Protein AF-A0A523ES62-F1 (afdb_monomer_lite)

pLDDT: mean 73.5, std 23.59, range [31.25, 97.69]

Secondary structure (DSSP, 8-state):
-----------------------PPPPPPPPP-------------PPPPP-----PPPPPPP----PPP--------------------SS-S---------PPPHHHHHHHHHHHHHHHHHHHHHHHHHHHHHHHHHHHHHHHHHHHHHHHHHHHHSSPPBSSS-GGGBPPTTT-TTTTTTTS---HHHHHTTBGGGS-SEEE----SSS---EEEEEEETTEEEEEEEEEEEEE-SS-EEEEEEEEEEE-SS-EEE-----

Foldseek 3Di:
DDDDDDDYDDDDDDDDDDDDDDDDDDDDDDDDDDDDDDDDDDDDDDDDDDPPDDDDDDDDDDDDPDDDDDDDDDDDDDDDDDDDDDPPPPPPPPPCPPPPPDDDDPVNVVVVVVVVVVVCVVVVVVVVVVVVVVLLVVLQVLQQLLLQLQVVCCVVPVAGQACDDDPQSHQDFQQRPPSCVVVSRVCRQVNQVQFVVSGFPDKHQDCDPNGSNWIKTKTHGPVDGQFIKMATQDQDDPQHHDDGDHGMWTQHPVGTGDDPPPD

Structure (mmCIF, N/CA/C/O backbone):
data_AF-A0A523ES62-F1
#
_entry.id   AF-A0A523ES62-F1
#
loop_
_atom_site.group_PDB
_atom_site.id
_atom_site.type_symbol
_atom_site.label_atom_id
_atom_site.label_alt_id
_atom_site.label_comp_id
_atom_site.label_asym_id
_atom_site.label_entity_id
_atom_site.label_seq_id
_atom_site.pdbx_PDB_ins_code
_atom_site.Cartn_x
_atom_site.Cartn_y
_atom_site.Cartn_z
_atom_site.occupancy
_atom_site.B_iso_or_equiv
_atom_site.auth_seq_id
_atom_site.auth_comp_id
_atom_site.auth_asym_id
_atom_site.auth_atom_id
_atom_site.pdbx_PDB_model_num
ATOM 1 N N . GLN A 1 1 ? 45.875 -46.091 -17.162 1.00 43.81 1 GLN A N 1
ATOM 2 C CA . GLN A 1 1 ? 46.588 -47.385 -17.191 1.00 43.81 1 GLN A CA 1
ATOM 3 C C . GLN A 1 1 ? 46.816 -47.809 -15.747 1.00 43.81 1 GLN A C 1
ATOM 5 O O . GLN A 1 1 ? 47.280 -46.952 -15.000 1.00 43.81 1 GLN A O 1
ATOM 10 N N . PRO A 1 2 ? 46.529 -49.063 -15.343 1.00 59.00 2 PRO A N 1
ATOM 11 C CA . PRO A 1 2 ? 45.696 -50.074 -16.025 1.00 59.00 2 PRO A CA 1
ATOM 12 C C . PRO A 1 2 ? 44.199 -49.626 -15.959 1.00 59.00 2 PRO A C 1
ATOM 14 O O . PRO A 1 2 ? 43.999 -48.425 -16.160 1.00 59.00 2 PRO A O 1
ATOM 17 N N . ASP A 1 3 ? 43.116 -50.405 -15.800 1.00 38.22 3 ASP A N 1
ATOM 18 C CA . ASP A 1 3 ? 42.885 -51.866 -15.754 1.00 38.22 3 ASP A CA 1
ATOM 19 C C . ASP A 1 3 ? 41.461 -52.227 -16.261 1.00 38.22 3 ASP A C 1
ATOM 21 O O . ASP A 1 3 ? 40.641 -51.345 -16.492 1.00 38.22 3 ASP A O 1
ATOM 25 N N . ARG A 1 4 ? 41.198 -53.536 -16.361 1.00 43.94 4 ARG A N 1
ATOM 26 C CA . ARG A 1 4 ? 39.918 -54.275 -16.281 1.00 43.94 4 ARG A CA 1
ATOM 27 C C . ARG A 1 4 ? 38.748 -53.977 -17.230 1.00 43.94 4 ARG A C 1
ATOM 29 O O . ARG A 1 4 ? 38.025 -52.993 -17.154 1.00 43.94 4 ARG A O 1
ATOM 36 N N . ARG A 1 5 ? 38.498 -55.021 -18.027 1.00 43.09 5 ARG A N 1
ATOM 37 C CA . ARG A 1 5 ? 37.221 -55.432 -18.627 1.00 43.09 5 ARG A CA 1
ATOM 38 C C . ARG A 1 5 ? 36.248 -55.941 -17.547 1.00 43.09 5 ARG A C 1
ATOM 40 O O . ARG A 1 5 ? 36.708 -56.297 -16.467 1.00 43.09 5 ARG A O 1
ATOM 47 N N . GLU A 1 6 ? 34.982 -56.112 -17.943 1.00 45.59 6 GLU A N 1
ATOM 48 C CA . GLU A 1 6 ? 34.068 -57.277 -17.760 1.00 45.59 6 GLU A CA 1
ATOM 49 C C . GLU A 1 6 ? 32.614 -56.790 -17.538 1.00 45.59 6 GLU A C 1
ATOM 51 O O . GLU A 1 6 ? 32.430 -55.679 -17.057 1.00 45.59 6 GLU A O 1
ATOM 56 N N . ARG A 1 7 ? 31.532 -57.548 -17.782 1.00 37.53 7 ARG A N 1
ATOM 57 C CA . ARG A 1 7 ? 31.172 -58.551 -18.817 1.00 37.53 7 ARG A CA 1
ATOM 58 C C . ARG A 1 7 ? 29.723 -58.993 -18.508 1.00 37.53 7 ARG A C 1
ATOM 60 O O . ARG A 1 7 ? 29.519 -59.562 -17.443 1.00 37.53 7 ARG A O 1
ATOM 67 N N . GLY A 1 8 ? 28.786 -58.840 -19.448 1.00 31.25 8 GLY A N 1
ATOM 68 C CA . GLY A 1 8 ? 27.444 -59.448 -19.359 1.00 31.25 8 GLY A CA 1
ATOM 69 C C . GLY A 1 8 ? 26.510 -58.855 -18.286 1.00 31.25 8 GLY A C 1
ATOM 70 O O . GLY A 1 8 ? 26.932 -58.025 -17.486 1.00 31.25 8 GLY A O 1
ATOM 71 N N . ASP A 1 9 ? 25.226 -59.213 -18.234 1.00 33.97 9 ASP A N 1
ATOM 72 C CA . ASP A 1 9 ? 24.407 -59.932 -19.228 1.00 33.97 9 ASP A CA 1
ATOM 73 C C . ASP A 1 9 ? 22.921 -59.512 -19.090 1.00 33.97 9 ASP A C 1
ATOM 75 O O . ASP A 1 9 ? 22.597 -58.594 -18.337 1.00 33.97 9 ASP A O 1
ATOM 79 N N . ALA A 1 10 ? 22.041 -60.120 -19.890 1.00 35.09 10 ALA A N 1
ATOM 80 C CA . ALA A 1 10 ? 20.646 -59.734 -20.112 1.00 35.09 10 ALA A CA 1
ATOM 81 C C . ALA A 1 10 ? 19.718 -59.686 -18.876 1.00 35.09 10 ALA A C 1
ATOM 83 O O . ALA A 1 10 ? 19.864 -60.461 -17.938 1.00 35.09 10 ALA A O 1
ATOM 84 N N . GLU A 1 11 ? 18.658 -58.879 -19.003 1.00 39.50 11 GLU A N 1
ATOM 85 C CA . GLU A 1 11 ? 17.294 -59.227 -18.572 1.00 39.50 11 GLU A CA 1
ATOM 86 C C . GLU A 1 11 ? 16.321 -58.729 -19.669 1.00 39.50 11 GLU A C 1
ATOM 88 O O . GLU A 1 11 ? 16.626 -57.767 -20.382 1.00 39.50 11 GLU A O 1
ATOM 93 N N . GLN A 1 12 ? 15.187 -59.407 -19.870 1.00 41.53 12 GLN A N 1
ATOM 94 C CA . GLN A 1 12 ? 14.261 -59.209 -21.000 1.00 41.53 12 GLN A CA 1
ATOM 95 C C . GLN A 1 12 ? 12.799 -59.112 -20.514 1.00 41.53 12 GLN A C 1
ATOM 97 O O . GLN A 1 12 ? 12.491 -59.627 -19.445 1.00 41.53 12 GLN A O 1
ATOM 102 N N . ASP A 1 13 ? 11.900 -58.551 -21.349 1.00 34.56 13 ASP A N 1
ATOM 103 C CA . ASP A 1 13 ? 10.428 -58.485 -21.153 1.00 34.56 13 ASP A CA 1
ATOM 104 C C . ASP A 1 13 ? 10.019 -57.383 -20.125 1.00 34.56 13 ASP A C 1
ATOM 106 O O . ASP A 1 13 ? 10.572 -57.303 -19.037 1.00 34.56 13 ASP A O 1
ATOM 110 N N . ARG A 1 14 ? 9.098 -56.433 -20.382 1.00 41.47 14 ARG A N 1
ATOM 111 C CA . ARG A 1 14 ? 7.722 -56.579 -20.908 1.00 41.47 14 ARG A CA 1
ATOM 112 C C . ARG A 1 14 ? 7.126 -55.315 -21.548 1.00 41.47 14 ARG A C 1
ATOM 114 O O . ARG A 1 14 ? 7.527 -54.205 -21.224 1.00 41.47 14 ARG A O 1
ATOM 121 N N . SER A 1 15 ? 6.096 -55.543 -22.376 1.00 36.72 15 SER A N 1
ATOM 122 C CA . SER A 1 15 ? 4.944 -54.671 -22.726 1.00 36.72 15 SER A CA 1
ATOM 123 C C . SER A 1 15 ? 5.136 -53.140 -22.643 1.00 36.72 15 SER A C 1
ATOM 125 O O . SER A 1 15 ? 5.169 -52.576 -21.553 1.00 36.72 15 SER A O 1
ATOM 127 N N . ALA A 1 16 ? 5.259 -52.405 -23.750 1.00 35.78 16 ALA A N 1
ATOM 128 C CA . ALA A 1 16 ? 4.217 -52.134 -24.759 1.00 35.78 16 ALA A CA 1
ATOM 129 C C . ALA A 1 16 ? 3.020 -51.300 -24.253 1.00 35.78 16 ALA A C 1
ATOM 131 O O . ALA A 1 16 ? 2.169 -51.804 -23.521 1.00 35.78 16 ALA A O 1
ATOM 132 N N . PHE A 1 17 ? 2.919 -50.064 -24.753 1.00 36.84 17 PHE A N 1
ATOM 133 C CA . PHE A 1 17 ? 1.649 -49.410 -25.084 1.00 36.84 17 PHE A CA 1
ATOM 134 C C . PHE A 1 17 ? 1.879 -48.363 -26.188 1.00 36.84 17 PHE A C 1
ATOM 136 O O . PHE A 1 17 ? 2.876 -47.642 -26.156 1.00 36.84 17 PHE A O 1
ATOM 143 N N . ASP A 1 18 ? 0.984 -48.300 -27.171 1.00 35.62 18 ASP A N 1
ATOM 144 C CA . ASP A 1 18 ? 1.067 -47.376 -28.307 1.00 35.62 18 ASP A CA 1
ATOM 145 C C . ASP A 1 18 ? 0.596 -45.954 -27.953 1.00 35.62 18 ASP A C 1
ATOM 147 O O . ASP A 1 18 ? -0.303 -45.793 -27.127 1.00 35.62 18 ASP A O 1
ATOM 151 N N . ALA A 1 19 ? 1.111 -44.930 -28.655 1.00 38.44 19 ALA A N 1
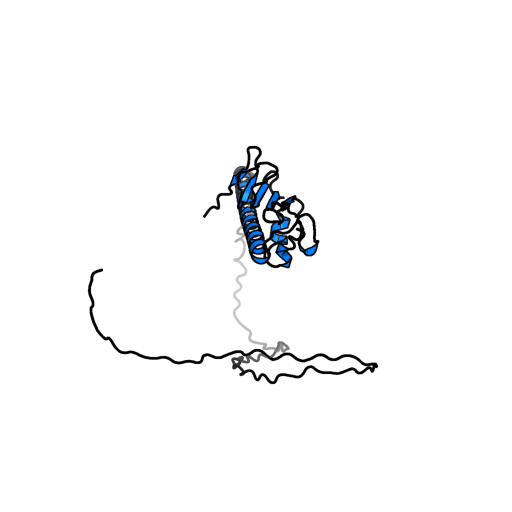ATOM 152 C CA . ALA A 1 19 ? 0.300 -44.142 -29.605 1.00 38.44 19 ALA A CA 1
ATOM 153 C C . ALA A 1 19 ? 1.010 -42.889 -30.176 1.00 38.44 19 ALA A C 1
ATOM 155 O O . ALA A 1 19 ? 1.573 -42.078 -29.450 1.00 38.44 19 ALA A O 1
ATOM 156 N N . ALA A 1 20 ? 0.866 -42.717 -31.495 1.00 40.97 20 ALA A N 1
ATOM 157 C CA . ALA A 1 20 ? 0.739 -41.456 -32.244 1.00 40.97 20 ALA A CA 1
ATOM 158 C C . ALA A 1 20 ? 1.546 -40.207 -31.807 1.00 40.97 20 ALA A C 1
ATOM 160 O O . ALA A 1 20 ? 1.083 -39.383 -31.019 1.00 40.97 20 ALA A O 1
ATOM 161 N N . GLY A 1 21 ? 2.665 -39.959 -32.498 1.00 35.94 21 GLY A N 1
ATOM 162 C CA . GLY A 1 21 ? 3.242 -38.619 -32.632 1.00 35.94 21 GLY A CA 1
ATOM 163 C C . GLY A 1 21 ? 2.821 -37.946 -33.945 1.00 35.94 21 GLY A C 1
ATOM 164 O O . GLY A 1 21 ? 3.261 -38.363 -35.014 1.00 35.94 21 GLY A O 1
ATOM 165 N N . HIS A 1 22 ? 2.030 -36.874 -33.862 1.00 43.66 22 HIS A N 1
ATOM 166 C CA . HIS A 1 22 ? 1.800 -35.900 -34.938 1.00 43.66 22 HIS A CA 1
ATOM 167 C C . HIS A 1 22 ? 1.742 -34.490 -34.311 1.00 43.66 22 HIS A C 1
ATOM 169 O O . HIS A 1 22 ? 1.214 -34.336 -33.216 1.00 43.66 22 HIS A O 1
ATOM 175 N N . GLY A 1 23 ? 2.241 -33.416 -34.924 1.00 34.66 23 GLY A N 1
ATOM 176 C CA . GLY A 1 23 ? 2.835 -33.317 -36.264 1.00 34.66 23 GLY A CA 1
ATOM 177 C C . GLY A 1 23 ? 2.377 -32.065 -37.018 1.00 34.66 23 GLY A C 1
ATOM 178 O O . GLY A 1 23 ? 2.035 -32.163 -38.192 1.00 34.66 23 GLY A O 1
ATOM 179 N N . CYS A 1 24 ? 2.284 -30.916 -36.342 1.00 32.69 24 CYS A N 1
ATOM 180 C CA . CYS A 1 24 ? 1.786 -29.675 -36.939 1.00 32.69 24 CYS A CA 1
ATOM 181 C C . CYS A 1 24 ? 2.847 -29.051 -37.856 1.00 32.69 24 CYS A C 1
ATOM 183 O O . CYS A 1 24 ? 3.930 -28.707 -37.390 1.00 32.69 24 CYS A O 1
ATOM 185 N N . ALA A 1 25 ? 2.525 -28.896 -39.142 1.00 38.41 25 ALA A N 1
ATOM 186 C CA . ALA A 1 25 ? 3.387 -28.264 -40.139 1.00 38.41 25 ALA A CA 1
ATOM 187 C C . ALA A 1 25 ? 2.976 -26.805 -40.407 1.00 38.41 25 ALA A C 1
ATOM 189 O O . ALA A 1 25 ? 1.801 -26.450 -40.307 1.00 38.41 25 ALA A O 1
ATOM 190 N N . GLU A 1 26 ? 3.950 -25.974 -40.774 1.00 44.78 26 GLU A N 1
ATOM 191 C CA . GLU A 1 26 ? 3.760 -24.559 -41.116 1.00 44.78 26 GLU A CA 1
ATOM 192 C C . GLU A 1 26 ? 3.227 -24.375 -42.556 1.00 44.78 26 GLU A C 1
ATOM 194 O O . GLU A 1 26 ? 3.575 -25.158 -43.446 1.00 44.78 26 GLU A O 1
ATOM 199 N N . PRO A 1 27 ? 2.418 -23.332 -42.832 1.00 57.75 27 PRO A N 1
ATOM 200 C CA . PRO A 1 27 ? 2.034 -22.957 -44.192 1.00 57.75 27 PRO A CA 1
ATOM 201 C C . PRO A 1 27 ? 3.120 -22.103 -44.893 1.00 57.75 27 PRO A C 1
ATOM 203 O O . PRO A 1 27 ? 3.779 -21.291 -44.241 1.00 57.75 27 PRO A O 1
ATOM 206 N N . PRO A 1 28 ? 3.303 -22.231 -46.223 1.00 61.44 28 PRO A N 1
ATOM 207 C CA . PRO A 1 28 ? 4.331 -21.505 -46.977 1.00 61.44 28 PRO A CA 1
ATOM 208 C C . PRO A 1 28 ? 3.958 -20.035 -47.289 1.00 61.44 28 PRO A C 1
ATOM 210 O O . PRO A 1 28 ? 2.779 -19.678 -47.279 1.00 61.44 28 PRO A O 1
ATOM 213 N N . PRO A 1 29 ? 4.943 -19.172 -47.621 1.00 53.19 29 PRO A N 1
ATOM 214 C CA . PRO A 1 29 ? 4.718 -17.750 -47.896 1.00 53.19 29 PRO A CA 1
ATOM 215 C C . PRO A 1 29 ? 4.159 -17.468 -49.303 1.00 53.19 29 PRO A C 1
ATOM 217 O O . PRO A 1 29 ? 4.511 -18.133 -50.279 1.00 53.19 29 PRO A O 1
ATOM 220 N N . HIS A 1 30 ? 3.360 -16.402 -49.426 1.00 53.34 30 HIS A N 1
ATOM 221 C CA . HIS A 1 30 ? 2.893 -15.862 -50.710 1.00 53.34 30 HIS A CA 1
ATOM 222 C C . HIS A 1 30 ? 3.782 -14.701 -51.211 1.00 53.34 30 HIS A C 1
ATOM 224 O O . HIS A 1 30 ? 4.173 -13.851 -50.409 1.00 53.34 30 HIS A O 1
ATOM 230 N N . PRO A 1 31 ? 4.072 -14.608 -52.526 1.00 48.59 31 PRO A N 1
ATOM 231 C CA . PRO A 1 31 ? 4.741 -13.452 -53.126 1.00 48.59 31 PRO A CA 1
ATOM 232 C C . PRO A 1 31 ? 3.773 -12.269 -53.320 1.00 48.59 31 PRO A C 1
ATOM 234 O O . PRO A 1 31 ? 2.571 -12.458 -53.499 1.00 48.59 31 PRO A O 1
ATOM 237 N N . GLY A 1 32 ? 4.300 -11.042 -53.288 1.00 37.12 32 GLY A N 1
ATOM 238 C CA . GLY A 1 32 ? 3.499 -9.811 -53.313 1.00 37.12 32 GLY A CA 1
ATOM 239 C C . GLY A 1 32 ? 3.143 -9.272 -54.706 1.00 37.12 32 GLY A C 1
ATOM 240 O O . GLY A 1 32 ? 3.766 -9.617 -55.709 1.00 37.12 32 GLY A O 1
ATOM 241 N N . GLY A 1 33 ? 2.172 -8.353 -54.739 1.00 32.91 33 GLY A N 1
ATOM 242 C CA . GLY A 1 33 ? 1.789 -7.578 -55.922 1.00 32.91 33 GLY A CA 1
ATOM 243 C C . GLY A 1 33 ? 0.868 -6.399 -55.576 1.00 32.91 33 GLY A C 1
ATOM 244 O O . GLY A 1 33 ? -0.025 -6.524 -54.743 1.00 32.91 33 GLY A O 1
ATOM 245 N N . MET A 1 34 ? 1.100 -5.252 -56.215 1.00 37.41 34 MET A N 1
ATOM 246 C CA . MET A 1 34 ? 0.301 -4.016 -56.169 1.00 37.41 34 MET A CA 1
ATOM 247 C C . MET A 1 34 ? 0.556 -3.220 -57.466 1.00 37.41 34 MET A C 1
ATOM 249 O O . MET A 1 34 ? 1.613 -3.426 -58.068 1.00 37.41 34 MET A O 1
ATOM 253 N N . PRO A 1 35 ? -0.289 -2.238 -57.845 1.00 54.91 35 PRO A N 1
ATOM 254 C CA . PRO A 1 35 ? -1.660 -1.943 -57.400 1.00 54.91 35 PRO A CA 1
ATOM 255 C C . PRO A 1 35 ? -2.663 -2.020 -58.581 1.00 54.91 35 PRO A C 1
ATOM 257 O O . PRO A 1 35 ? -2.273 -2.401 -59.682 1.00 54.91 35 PRO A O 1
ATOM 260 N N . ASN A 1 36 ? -3.933 -1.631 -58.376 1.00 36.81 36 ASN A N 1
ATOM 261 C CA . ASN A 1 36 ? -4.693 -0.748 -59.292 1.00 36.81 36 ASN A CA 1
ATOM 262 C C . ASN A 1 36 ? -6.073 -0.350 -58.709 1.00 36.81 36 ASN A C 1
ATOM 264 O O . ASN A 1 36 ? -6.299 -0.517 -57.512 1.00 36.81 36 ASN A O 1
ATOM 268 N N . SER A 1 37 ? -6.907 0.317 -59.513 1.00 41.59 37 SER A N 1
ATOM 269 C CA . SER A 1 37 ? -7.916 1.308 -59.115 1.00 41.59 37 SER A CA 1
ATOM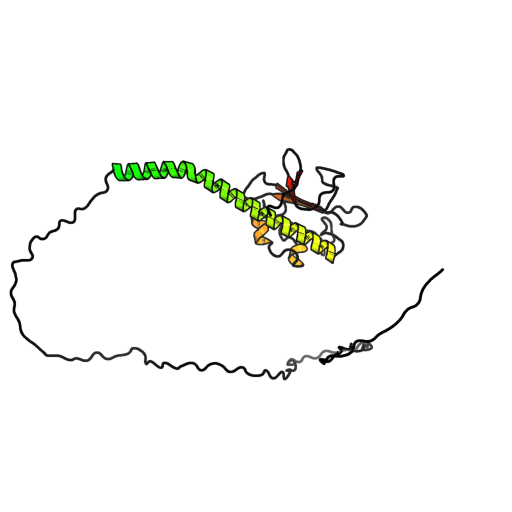 270 C C . SER A 1 37 ? -9.348 0.799 -58.845 1.00 41.59 37 SER A C 1
ATOM 272 O O . SER A 1 37 ? -9.683 -0.365 -59.029 1.00 41.59 37 SER A O 1
ATOM 274 N N . GLU A 1 38 ? -10.192 1.760 -58.443 1.00 41.91 38 GLU A N 1
ATOM 275 C CA . GLU A 1 38 ? -11.656 1.806 -58.619 1.00 41.91 38 GLU A CA 1
ATOM 276 C C . GLU A 1 38 ? -12.560 0.860 -57.804 1.00 41.91 38 GLU A C 1
ATOM 278 O O . GLU A 1 38 ? -13.111 -0.127 -58.276 1.00 41.91 38 GLU A O 1
ATOM 283 N N . ASN A 1 39 ? -12.879 1.332 -56.595 1.00 40.12 39 ASN A N 1
ATOM 284 C CA . ASN A 1 39 ? -14.223 1.852 -56.291 1.00 40.12 39 ASN A CA 1
ATOM 285 C C . ASN A 1 39 ? -15.422 1.129 -56.950 1.00 40.12 39 ASN A C 1
ATOM 287 O O . ASN A 1 39 ? -15.888 1.532 -58.018 1.00 40.12 39 ASN A O 1
ATOM 291 N N . THR A 1 40 ? -16.060 0.201 -56.232 1.00 47.03 40 THR A N 1
ATOM 292 C CA . THR A 1 40 ? -17.533 0.139 -56.254 1.00 47.03 40 THR A CA 1
ATOM 293 C C . THR A 1 40 ? -18.115 -0.394 -54.945 1.00 47.03 40 THR A C 1
ATOM 295 O O . THR A 1 40 ? -17.628 -1.365 -54.374 1.00 47.03 40 THR A O 1
ATOM 298 N N . ASP A 1 41 ? -19.200 0.238 -54.507 1.00 38.53 41 ASP A N 1
ATOM 299 C CA . ASP A 1 41 ? -20.083 -0.194 -53.421 1.00 38.53 41 ASP A CA 1
ATOM 300 C C . ASP A 1 41 ? -20.745 -1.559 -53.714 1.00 38.53 41 ASP A C 1
ATOM 302 O O . ASP A 1 41 ? -21.290 -1.766 -54.807 1.00 38.53 41 ASP A O 1
ATOM 306 N N . LYS A 1 42 ? -20.737 -2.460 -52.717 1.00 46.56 42 LYS A N 1
ATOM 307 C CA . LYS A 1 42 ? -21.856 -3.372 -52.419 1.00 46.56 42 LYS A CA 1
ATOM 308 C C . LYS A 1 42 ? -21.763 -3.989 -51.023 1.00 46.56 42 LYS A C 1
ATOM 310 O O . LYS A 1 42 ? -20.749 -4.556 -50.627 1.00 46.56 42 LYS A O 1
ATOM 315 N N . ASN A 1 43 ? -22.895 -3.951 -50.326 1.00 45.09 43 ASN A N 1
ATOM 316 C CA . ASN A 1 43 ? -23.156 -4.700 -49.098 1.00 45.09 43 ASN A CA 1
ATOM 317 C C . ASN A 1 43 ? -23.179 -6.229 -49.325 1.00 45.09 43 ASN A C 1
ATOM 319 O O . ASN A 1 43 ? -23.364 -6.696 -50.447 1.00 45.09 43 ASN A O 1
ATOM 323 N N . ASN A 1 44 ? -23.153 -6.971 -48.208 1.00 48.28 44 ASN A N 1
ATOM 324 C CA . ASN A 1 44 ? -23.407 -8.415 -48.070 1.00 48.28 44 ASN A CA 1
ATOM 325 C C . ASN A 1 44 ? -22.277 -9.380 -48.494 1.00 48.28 44 ASN A C 1
ATOM 327 O O . ASN A 1 44 ? -22.303 -9.960 -49.578 1.00 48.28 44 ASN A O 1
ATOM 331 N N . VAL A 1 45 ? -21.373 -9.668 -47.548 1.00 44.84 45 VAL A N 1
ATOM 332 C CA . VAL A 1 45 ? -20.643 -10.946 -47.483 1.00 44.84 45 VAL A CA 1
ATOM 333 C C . VAL A 1 45 ? -20.813 -11.537 -46.081 1.00 44.84 45 VAL A C 1
ATOM 335 O O . VAL A 1 45 ? -20.210 -11.074 -45.115 1.00 44.84 45 VAL A O 1
ATOM 338 N N . GLN A 1 46 ? -21.654 -12.565 -45.975 1.00 53.56 46 GLN A N 1
ATOM 339 C CA . GLN A 1 46 ? -21.785 -13.410 -44.786 1.00 53.56 46 GLN A CA 1
ATOM 340 C C . GLN A 1 46 ? -20.467 -14.186 -44.557 1.00 53.56 46 GLN A C 1
ATOM 342 O O . GLN A 1 46 ? -19.937 -14.741 -45.523 1.00 53.56 46 GLN A O 1
ATOM 347 N N . PRO A 1 47 ? -19.934 -14.294 -43.322 1.00 54.66 47 PRO A N 1
ATOM 348 C CA . PRO A 1 47 ? -18.789 -15.165 -43.057 1.00 54.66 47 PRO A CA 1
ATOM 349 C C . PRO A 1 47 ? -19.162 -16.643 -43.300 1.00 54.66 47 PRO A C 1
ATOM 351 O O . PRO A 1 47 ? -20.279 -17.049 -42.959 1.00 54.66 47 PRO A O 1
ATOM 354 N N . PRO A 1 48 ? -18.262 -17.465 -43.873 1.00 48.81 48 PRO A N 1
ATOM 355 C CA . PRO A 1 48 ? -18.556 -18.862 -44.176 1.00 48.81 48 PRO A CA 1
ATOM 356 C C . PRO A 1 48 ? -18.763 -19.676 -42.891 1.00 48.81 48 PRO A C 1
ATOM 358 O O . PRO A 1 48 ? -17.946 -19.636 -41.973 1.00 48.81 48 PRO A O 1
ATOM 361 N N . ALA A 1 49 ? -19.857 -20.434 -42.832 1.00 45.25 49 ALA A N 1
ATOM 362 C CA . ALA A 1 49 ? -20.175 -21.279 -41.687 1.00 45.25 49 ALA A CA 1
ATOM 363 C C . ALA A 1 49 ? -19.344 -22.574 -41.700 1.00 45.25 49 ALA A C 1
ATOM 365 O O . ALA A 1 49 ? -19.418 -23.355 -42.650 1.00 45.25 49 ALA A O 1
ATOM 366 N N . CYS A 1 50 ? -18.603 -22.837 -40.621 1.00 35.31 50 CYS A N 1
ATOM 367 C CA . CYS A 1 50 ? -17.940 -24.123 -40.403 1.00 35.31 50 CYS A CA 1
ATOM 368 C C . CYS A 1 50 ? -18.956 -25.180 -39.921 1.00 35.31 50 CYS A C 1
ATOM 370 O O . CYS A 1 50 ? -19.589 -24.966 -38.885 1.00 35.31 50 CYS A O 1
ATOM 372 N N . PRO A 1 51 ? -19.100 -26.336 -40.598 1.00 47.94 51 PRO A N 1
ATOM 373 C CA . PRO A 1 51 ? -20.000 -27.408 -40.172 1.00 47.94 51 PRO A CA 1
ATOM 374 C C . PRO A 1 51 ? -19.365 -28.279 -39.071 1.00 47.94 51 PRO A C 1
ATOM 376 O O . PRO A 1 51 ? -19.057 -29.452 -39.278 1.00 47.94 51 PRO A O 1
ATOM 379 N N . CYS A 1 52 ? -19.175 -27.711 -37.879 1.00 33.22 52 CYS A N 1
ATOM 380 C CA . CYS A 1 52 ? -18.777 -28.465 -36.689 1.00 33.22 52 CYS A CA 1
ATOM 381 C C . CYS A 1 52 ? -20.019 -29.080 -36.025 1.00 33.22 52 CYS A C 1
ATOM 383 O O . CYS A 1 52 ? -20.710 -28.419 -35.253 1.00 33.22 52 CYS A O 1
ATOM 385 N N . ALA A 1 53 ? -20.322 -30.341 -36.341 1.00 40.09 53 ALA A N 1
ATOM 386 C CA . ALA A 1 53 ? -21.437 -31.063 -35.732 1.00 40.09 53 ALA A CA 1
ATOM 387 C C . ALA A 1 53 ? -21.100 -31.494 -34.292 1.00 40.09 53 ALA A C 1
ATOM 389 O O . ALA A 1 53 ? -20.310 -32.415 -34.082 1.00 40.09 53 ALA A O 1
ATOM 390 N N . GLU A 1 54 ? -21.706 -30.845 -33.296 1.00 46.75 54 GLU A N 1
ATOM 391 C CA . GLU A 1 54 ? -21.571 -31.249 -31.892 1.00 46.75 54 GLU A CA 1
ATOM 392 C C . GLU A 1 54 ? -22.385 -32.523 -31.583 1.00 46.75 54 GLU A C 1
ATOM 394 O O . GLU A 1 54 ? -23.551 -32.621 -31.980 1.00 46.75 54 GLU A O 1
ATOM 399 N N . PRO A 1 55 ? -21.833 -33.497 -30.831 1.00 47.06 55 PRO A N 1
ATOM 400 C CA . PRO A 1 55 ? -22.600 -34.639 -30.346 1.00 47.06 55 PRO A CA 1
ATOM 401 C C . PRO A 1 55 ? -23.548 -34.203 -29.218 1.00 47.06 55 PRO A C 1
ATOM 403 O O . PRO A 1 55 ? -23.119 -33.844 -28.118 1.00 47.06 55 PRO A O 1
ATOM 406 N N . SER A 1 56 ? -24.854 -34.258 -29.482 1.00 47.41 56 SER A N 1
ATOM 407 C CA . SER A 1 56 ? -25.896 -33.854 -28.536 1.00 47.41 56 SER A CA 1
ATOM 408 C C . SER A 1 56 ? -25.888 -34.707 -27.261 1.00 47.41 56 SER A C 1
ATOM 410 O O . SER A 1 56 ? -26.105 -35.919 -27.280 1.00 47.41 56 SER A O 1
ATOM 412 N N . LYS A 1 57 ? -25.673 -34.061 -26.109 1.00 45.22 57 LYS A N 1
ATOM 413 C CA . LYS A 1 57 ? -25.854 -34.697 -24.795 1.00 45.22 57 LYS A CA 1
ATOM 414 C C . LYS A 1 57 ? -27.352 -34.798 -24.469 1.00 45.22 57 LYS A C 1
ATOM 416 O O . LYS A 1 57 ? -28.081 -33.844 -24.739 1.00 45.22 57 LYS A O 1
ATOM 421 N N . PRO A 1 58 ? -27.829 -35.906 -23.874 1.00 43.56 58 PRO A N 1
ATOM 422 C CA . PRO A 1 58 ? -29.242 -36.068 -23.553 1.00 43.56 58 PRO A CA 1
ATOM 423 C C . PRO A 1 58 ? -29.663 -35.153 -22.395 1.00 43.56 58 PRO A C 1
ATOM 425 O O . PRO A 1 58 ? -29.121 -35.232 -21.291 1.00 43.56 58 PRO A O 1
ATOM 428 N N . THR A 1 59 ? -30.671 -34.315 -22.634 1.00 53.44 59 THR A N 1
ATOM 429 C CA . THR A 1 59 ? -31.365 -33.555 -21.585 1.00 53.44 59 THR A CA 1
ATOM 430 C C . THR A 1 59 ? -32.167 -34.516 -20.695 1.00 53.44 59 THR A C 1
ATOM 432 O O . THR A 1 59 ? -32.905 -35.345 -21.236 1.00 53.44 59 THR A O 1
ATOM 435 N N . PRO A 1 60 ? -32.083 -34.435 -19.353 1.00 49.56 60 PRO A N 1
ATOM 436 C CA . PRO A 1 60 ? -32.941 -35.230 -18.478 1.00 49.56 60 PRO A CA 1
ATOM 437 C C . PRO A 1 60 ? -34.407 -34.793 -18.618 1.00 49.56 60 PRO A C 1
ATOM 439 O O . PRO A 1 60 ? -34.705 -33.601 -18.695 1.00 49.56 60 PRO A O 1
ATOM 442 N N . ALA A 1 61 ? -35.327 -35.759 -18.641 1.00 45.97 61 ALA A N 1
ATOM 443 C CA . ALA A 1 61 ? -36.753 -35.485 -18.788 1.00 45.97 61 ALA A CA 1
ATOM 444 C C . ALA A 1 61 ? -37.312 -34.725 -17.570 1.00 45.97 61 ALA A C 1
ATOM 446 O O . ALA A 1 61 ? -37.173 -35.166 -16.428 1.00 45.97 61 ALA A O 1
ATOM 447 N N . LEU A 1 62 ? -37.972 -33.594 -17.828 1.00 42.53 62 LEU A N 1
ATOM 448 C CA . LEU A 1 62 ? -38.685 -32.810 -16.821 1.00 42.53 62 LEU A CA 1
ATOM 449 C C . LEU A 1 62 ? -40.028 -33.497 -16.527 1.00 42.53 62 LEU A C 1
ATOM 451 O O . LEU A 1 62 ? -40.822 -33.721 -17.440 1.00 42.53 62 LEU A O 1
ATOM 455 N N . LEU A 1 63 ? -40.274 -33.853 -15.264 1.00 43.81 63 LEU A N 1
ATOM 456 C CA . LEU A 1 63 ? -41.528 -34.480 -14.843 1.00 43.81 63 LEU A CA 1
ATOM 457 C C . LEU A 1 63 ? -42.649 -33.425 -14.774 1.00 43.81 63 LEU A C 1
ATOM 459 O O . LEU A 1 63 ? -42.713 -32.645 -13.825 1.00 43.81 63 LEU A O 1
ATOM 463 N N . ASP A 1 64 ? -43.498 -33.382 -15.801 1.00 36.06 64 ASP A N 1
ATOM 464 C CA . ASP A 1 64 ? -44.517 -32.340 -15.986 1.00 36.06 64 ASP A CA 1
ATOM 465 C C . ASP A 1 64 ? -45.679 -32.483 -14.981 1.00 36.06 64 ASP A C 1
ATOM 467 O O . ASP A 1 64 ? -46.517 -33.384 -15.079 1.00 36.06 64 ASP A O 1
ATOM 471 N N . LEU A 1 65 ? -45.709 -31.608 -13.970 1.00 47.06 65 LEU A N 1
ATOM 472 C CA . LEU A 1 65 ? -46.661 -31.653 -12.855 1.00 47.06 65 LEU A CA 1
ATOM 473 C C . LEU A 1 65 ? -47.786 -30.627 -13.075 1.00 47.06 65 LEU A C 1
ATOM 475 O O . LEU A 1 65 ? -47.862 -29.572 -12.444 1.00 47.06 65 LEU A O 1
ATOM 479 N N . GLN A 1 66 ? -48.641 -30.946 -14.043 1.00 46.50 66 GLN A N 1
ATOM 480 C CA . GLN A 1 66 ? -49.582 -30.021 -14.671 1.00 46.50 66 GLN A CA 1
ATOM 481 C C . GLN A 1 66 ? -50.814 -29.704 -13.794 1.00 46.50 66 GLN A C 1
ATOM 483 O O . GLN A 1 66 ? -51.844 -30.376 -13.856 1.00 46.50 66 GLN A O 1
ATOM 488 N N . GLY A 1 67 ? -50.716 -28.655 -12.969 1.00 41.88 67 GLY A N 1
ATOM 489 C CA . GLY A 1 67 ? -51.807 -28.153 -12.120 1.00 41.88 67 GLY A CA 1
ATOM 490 C C . GLY A 1 67 ? -52.575 -26.964 -12.735 1.00 41.88 67 GLY A C 1
ATOM 491 O O . GLY A 1 67 ? -51.947 -25.957 -13.067 1.00 41.88 67 GLY A O 1
ATOM 492 N N . PRO A 1 68 ? -53.918 -27.013 -12.865 1.00 45.78 68 PRO A N 1
ATOM 493 C CA . PRO A 1 68 ? -54.714 -25.882 -13.349 1.00 45.78 68 PRO A CA 1
ATOM 494 C C . PRO A 1 68 ? -54.841 -24.760 -12.300 1.00 45.78 68 PRO A C 1
ATOM 496 O O . PRO A 1 68 ? -54.957 -25.010 -11.102 1.00 45.78 68 PRO A O 1
ATOM 499 N N . GLY A 1 69 ? -54.821 -23.505 -12.762 1.00 40.22 69 GLY A N 1
ATOM 500 C CA . GLY A 1 69 ? -54.754 -22.313 -11.904 1.00 40.22 69 GLY A CA 1
ATOM 501 C C . GLY A 1 69 ? -56.070 -21.897 -11.210 1.00 40.22 69 GLY A C 1
ATOM 502 O O . GLY A 1 69 ? -57.153 -22.356 -11.573 1.00 40.22 69 GLY A O 1
ATOM 503 N N . PRO A 1 70 ? -56.002 -20.978 -10.226 1.00 45.12 70 PRO A N 1
ATOM 504 C CA . PRO A 1 70 ? -57.120 -20.666 -9.334 1.00 45.12 70 PRO A CA 1
ATOM 505 C C . PRO A 1 70 ? -58.158 -19.711 -9.954 1.00 45.12 70 PRO A C 1
ATOM 507 O O . PRO A 1 70 ? -57.992 -18.489 -9.925 1.00 45.12 70 PRO A O 1
ATOM 510 N N . ARG A 1 71 ? -59.281 -20.248 -10.452 1.00 45.34 71 ARG A N 1
ATOM 511 C CA . ARG A 1 71 ? -60.493 -19.472 -10.789 1.00 45.34 71 ARG A CA 1
ATOM 512 C C . ARG A 1 71 ? -61.783 -20.253 -10.509 1.00 45.34 71 ARG A C 1
ATOM 514 O O . ARG A 1 71 ? -62.090 -21.183 -11.245 1.00 45.34 71 ARG A O 1
ATOM 521 N N . PHE A 1 72 ? -62.577 -19.761 -9.545 1.00 34.19 72 PHE A N 1
ATOM 522 C CA . PHE A 1 72 ? -63.908 -20.285 -9.162 1.00 34.19 72 PHE A CA 1
ATOM 523 C C . PHE A 1 72 ? -63.875 -21.748 -8.629 1.00 34.19 72 PHE A C 1
ATOM 525 O O . PHE A 1 72 ? -62.853 -22.414 -8.721 1.00 34.19 72 PHE A O 1
ATOM 532 N N . VAL A 1 73 ? -64.896 -22.297 -7.956 1.00 39.22 73 VAL A N 1
ATOM 533 C CA . VAL A 1 73 ? -66.287 -21.858 -7.705 1.00 39.22 73 VAL A CA 1
ATOM 534 C C . VAL A 1 73 ? -66.596 -21.905 -6.194 1.00 39.22 73 VAL A C 1
ATOM 536 O O . VAL A 1 73 ? -66.119 -22.791 -5.492 1.00 39.22 73 VAL A O 1
ATOM 539 N N . MET A 1 74 ? -67.446 -21.000 -5.697 1.00 40.72 74 MET A N 1
ATOM 540 C CA . MET A 1 74 ? -68.050 -21.066 -4.355 1.00 40.72 74 MET A CA 1
ATOM 541 C C . MET A 1 74 ? -69.473 -21.647 -4.454 1.00 40.72 74 MET A C 1
ATOM 543 O O . MET A 1 74 ? -70.391 -20.927 -4.842 1.00 40.72 74 MET A O 1
ATOM 547 N N . THR A 1 75 ? -69.684 -22.918 -4.092 1.00 38.03 75 THR A N 1
ATOM 548 C CA . THR A 1 75 ? -71.028 -23.543 -4.063 1.00 38.03 75 THR A CA 1
ATOM 549 C C . THR A 1 75 ? -71.252 -24.434 -2.841 1.00 38.03 75 THR A C 1
ATOM 551 O O . THR A 1 75 ? -70.842 -25.588 -2.813 1.00 38.03 75 THR A O 1
ATOM 554 N N . VAL A 1 76 ? -71.949 -23.852 -1.862 1.00 43.31 76 VAL A N 1
ATOM 555 C CA . VAL A 1 76 ? -73.018 -24.437 -1.026 1.00 43.31 76 VAL A CA 1
ATOM 556 C C . VAL A 1 76 ? -73.019 -25.961 -0.810 1.00 43.31 76 VAL A C 1
ATOM 558 O O . VAL A 1 76 ? -73.449 -26.721 -1.674 1.00 43.31 76 VAL A O 1
ATOM 561 N N . LEU A 1 77 ? -72.790 -26.362 0.443 1.00 44.69 77 LEU A N 1
ATOM 562 C CA . LEU A 1 77 ? -73.633 -27.363 1.105 1.00 44.69 77 LEU A CA 1
ATOM 563 C C . LEU A 1 77 ? -74.179 -26.759 2.408 1.00 44.69 77 LEU A C 1
ATOM 565 O O . LEU A 1 77 ? -73.422 -26.437 3.320 1.00 44.69 77 LEU A O 1
ATOM 569 N N . ASP A 1 78 ? -75.498 -26.569 2.452 1.00 40.06 78 ASP A N 1
ATOM 570 C CA . ASP A 1 78 ? -76.267 -26.135 3.626 1.00 40.06 78 ASP A CA 1
ATOM 571 C C . ASP A 1 78 ? -76.873 -27.365 4.342 1.00 40.06 78 ASP A C 1
ATOM 573 O O . ASP A 1 78 ? -77.031 -28.427 3.742 1.00 40.06 78 ASP A O 1
ATOM 577 N N . ARG A 1 79 ? -77.268 -27.185 5.608 1.00 44.31 79 ARG A N 1
ATOM 578 C CA . ARG A 1 79 ? -78.020 -28.112 6.481 1.00 44.31 79 ARG A CA 1
ATOM 579 C C . ARG A 1 79 ? -77.339 -29.416 6.906 1.00 44.31 79 ARG A C 1
ATOM 581 O O . ARG A 1 79 ? -77.594 -30.485 6.362 1.00 44.31 79 ARG A O 1
ATOM 588 N N . ALA A 1 80 ? -76.765 -29.349 8.106 1.00 44.56 80 ALA A N 1
ATOM 589 C CA . ALA A 1 80 ? -77.254 -30.191 9.202 1.00 44.56 80 ALA A CA 1
ATOM 590 C C . ALA A 1 80 ? -77.187 -29.447 10.553 1.00 44.56 80 ALA A C 1
ATOM 592 O O . ALA A 1 80 ? -76.131 -29.314 11.164 1.00 44.56 80 ALA A O 1
ATOM 593 N N . GLN A 1 81 ? -78.338 -28.968 11.033 1.00 49.38 81 GLN A N 1
ATOM 594 C CA . GLN A 1 81 ? -78.586 -28.783 12.473 1.00 49.38 81 GLN A CA 1
ATOM 595 C C . GLN A 1 81 ? -78.913 -30.183 13.070 1.00 49.38 81 GLN A C 1
ATOM 597 O O . GLN A 1 81 ? -79.277 -31.076 12.311 1.00 49.38 81 GLN A O 1
ATOM 602 N N . GLN A 1 82 ? -78.835 -30.483 14.373 1.00 48.88 82 GLN A N 1
ATOM 603 C CA . GLN A 1 82 ? -78.786 -29.641 15.579 1.00 48.88 82 GLN A CA 1
ATOM 604 C C . GLN A 1 82 ? -78.255 -30.453 16.800 1.00 48.88 82 GLN A C 1
ATOM 606 O O . GLN A 1 82 ? -77.860 -31.604 16.643 1.00 48.88 82 GLN A O 1
ATOM 611 N N . VAL A 1 83 ? -78.399 -29.887 18.016 1.00 47.56 83 VAL A N 1
ATOM 612 C CA . VAL A 1 83 ? -78.187 -30.486 19.363 1.00 47.56 83 VAL A CA 1
ATOM 613 C C . VAL A 1 83 ? -76.691 -30.528 19.766 1.00 47.56 83 VAL A C 1
ATOM 615 O O . VAL A 1 83 ? -75.855 -30.964 18.990 1.00 47.56 83 VAL A O 1
ATOM 618 N N . TYR A 1 84 ? -76.230 -29.998 20.914 1.00 52.53 84 TYR A N 1
ATOM 619 C CA . TYR A 1 84 ? -76.837 -29.885 22.257 1.00 52.53 84 TYR A CA 1
ATOM 620 C C . TYR A 1 84 ? -76.786 -28.463 22.870 1.00 52.53 84 TYR A C 1
ATOM 622 O O . TYR A 1 84 ? -75.799 -27.752 22.679 1.00 52.53 84 TYR A O 1
ATOM 630 N N . PRO A 1 85 ? -77.775 -28.060 23.696 1.00 58.19 85 PRO A N 1
ATOM 631 C CA . PRO A 1 85 ? -77.746 -26.799 24.441 1.00 58.19 85 PRO A CA 1
ATOM 632 C C . PRO A 1 85 ? -77.209 -26.965 25.880 1.00 58.19 85 PRO A C 1
ATOM 634 O O . PRO A 1 85 ? -77.975 -27.239 26.803 1.00 58.19 85 PRO A O 1
ATOM 637 N N . LEU A 1 86 ? -75.912 -26.723 26.117 1.00 53.25 86 LEU A N 1
ATOM 638 C CA . LEU A 1 86 ? -75.364 -26.595 27.481 1.00 53.25 86 LEU A CA 1
ATOM 639 C C . LEU A 1 86 ? -75.151 -25.126 27.875 1.00 53.25 86 LEU A C 1
ATOM 641 O O . LEU A 1 86 ? -74.155 -24.484 27.546 1.00 53.25 86 LEU A O 1
ATOM 645 N N . ARG A 1 87 ? -76.128 -24.595 28.617 1.00 54.91 87 ARG A N 1
ATOM 646 C CA . ARG A 1 87 ? -76.224 -23.199 29.073 1.00 54.91 87 ARG A CA 1
ATOM 647 C C . ARG A 1 87 ? -75.286 -22.897 30.258 1.00 54.91 87 ARG A C 1
ATOM 649 O O . ARG A 1 87 ? -75.754 -22.575 31.347 1.00 54.91 87 ARG A O 1
ATOM 656 N N . ILE A 1 88 ? -73.969 -22.957 30.059 1.00 54.25 88 ILE A N 1
ATOM 657 C CA . ILE A 1 88 ? -72.973 -22.605 31.095 1.00 54.25 88 ILE A CA 1
ATOM 658 C C . ILE A 1 88 ? -72.633 -21.100 31.039 1.00 54.25 88 ILE A C 1
ATOM 660 O O . ILE A 1 88 ? -71.498 -20.694 30.802 1.00 54.25 88 ILE A O 1
ATOM 664 N N . GLN A 1 89 ? -73.635 -20.243 31.268 1.00 56.78 89 GLN A N 1
ATOM 665 C CA . GLN A 1 89 ? -73.429 -18.806 31.517 1.00 56.78 89 GLN A CA 1
ATOM 666 C C . GLN A 1 89 ? -73.384 -18.511 33.026 1.00 56.78 89 GLN A C 1
ATOM 668 O O . GLN A 1 89 ? -74.344 -17.981 33.581 1.00 56.78 89 GLN A O 1
ATOM 673 N N . SER A 1 90 ? -72.276 -18.850 33.696 1.00 52.81 90 SER A N 1
ATOM 674 C CA . SER A 1 90 ? -72.038 -18.424 35.096 1.00 52.81 90 SER A CA 1
ATOM 675 C C . SER A 1 90 ? -70.608 -18.585 35.647 1.00 52.81 90 SER A C 1
ATOM 677 O O . SER A 1 90 ? -70.364 -18.118 36.755 1.00 52.81 90 SER A O 1
ATOM 679 N N . ALA A 1 91 ? -69.653 -19.195 34.925 1.00 55.94 91 ALA A N 1
ATOM 680 C CA . ALA A 1 91 ? -68.389 -19.667 35.528 1.00 55.94 91 ALA A CA 1
ATOM 681 C C . ALA A 1 91 ? -67.067 -19.118 34.935 1.00 55.94 91 ALA A C 1
ATOM 683 O O . ALA A 1 91 ? -66.001 -19.544 35.364 1.00 55.94 91 ALA A O 1
ATOM 684 N N . VAL A 1 92 ? -67.094 -18.166 33.990 1.00 53.56 92 VAL A N 1
ATOM 685 C CA . VAL A 1 92 ? -65.867 -17.560 33.405 1.00 53.56 92 VAL A CA 1
ATOM 686 C C . VAL A 1 92 ? -65.743 -16.077 33.782 1.00 53.56 92 VAL A C 1
ATOM 688 O O . VAL A 1 92 ? -65.497 -15.208 32.948 1.00 53.56 92 VAL A O 1
ATOM 691 N N . LYS A 1 93 ? -65.958 -15.764 35.064 1.00 54.00 93 LYS A N 1
ATOM 692 C CA . LYS A 1 93 ? -65.756 -14.422 35.624 1.00 54.00 93 LYS A CA 1
ATOM 693 C C . LYS A 1 93 ? -64.650 -14.484 36.676 1.00 54.00 93 LYS A C 1
ATOM 695 O O . LYS A 1 93 ? -64.755 -15.251 37.622 1.00 54.00 93 LYS A O 1
ATOM 700 N N . ALA A 1 94 ? -63.625 -13.651 36.502 1.00 55.47 94 ALA A N 1
ATOM 701 C CA . ALA A 1 94 ? -62.489 -13.492 37.414 1.00 55.47 94 ALA A CA 1
ATOM 702 C C . ALA A 1 94 ? -61.530 -14.699 37.575 1.00 55.47 94 ALA A C 1
ATOM 704 O O . ALA A 1 94 ? -61.074 -14.992 38.675 1.00 55.47 94 ALA A O 1
ATOM 705 N N . LEU A 1 95 ? -61.069 -15.265 36.453 1.00 58.00 95 LEU A N 1
ATOM 706 C CA . LEU A 1 95 ? -59.616 -15.444 36.285 1.00 58.00 95 LEU A CA 1
ATOM 707 C C . LEU A 1 95 ? -59.054 -14.279 35.456 1.00 58.00 95 LEU A C 1
ATOM 709 O O . LEU A 1 95 ? -58.421 -14.454 34.419 1.00 58.00 95 LEU A O 1
ATOM 713 N N . ASP A 1 96 ? -59.291 -13.063 35.962 1.00 57.03 96 ASP A N 1
ATOM 714 C CA . ASP A 1 96 ? -58.413 -11.923 35.696 1.00 57.03 96 ASP A CA 1
ATOM 715 C C . ASP A 1 96 ? -57.081 -12.226 36.393 1.00 57.03 96 ASP A C 1
ATOM 717 O O . ASP A 1 96 ? -56.813 -11.788 37.516 1.00 57.03 96 ASP A O 1
ATOM 721 N N . LEU A 1 97 ? -56.264 -13.054 35.735 1.00 63.12 97 LEU A N 1
ATOM 722 C CA . LEU A 1 97 ? -54.830 -13.110 35.971 1.00 63.12 97 LEU A CA 1
ATOM 723 C C . LEU A 1 97 ? -54.280 -11.750 35.558 1.00 63.12 97 LEU A C 1
ATOM 725 O O . LEU A 1 97 ? -53.765 -11.609 34.450 1.00 63.12 97 LEU A O 1
ATOM 729 N N . ARG A 1 98 ? -54.451 -10.758 36.447 1.00 58.12 98 ARG A N 1
ATOM 730 C CA . ARG A 1 98 ? -54.043 -9.369 36.245 1.00 58.12 98 ARG A CA 1
ATOM 731 C C . ARG A 1 98 ? -52.682 -9.372 35.590 1.00 58.12 98 ARG A C 1
ATOM 733 O O . ARG A 1 98 ? -51.694 -9.715 36.246 1.00 58.12 98 ARG A O 1
ATOM 740 N N . ALA A 1 99 ? -52.653 -8.996 34.314 1.00 64.38 99 ALA A N 1
ATOM 741 C CA . ALA A 1 99 ? -51.429 -8.844 33.556 1.00 64.38 99 ALA A CA 1
ATOM 742 C C . ALA A 1 99 ? -50.664 -7.693 34.208 1.00 64.38 99 ALA A C 1
ATOM 744 O O . ALA A 1 99 ? -50.872 -6.525 33.885 1.00 64.38 99 ALA A O 1
ATOM 745 N N . ARG A 1 100 ? -49.860 -8.030 35.225 1.00 65.00 100 ARG A N 1
ATOM 746 C CA . ARG A 1 100 ? -49.053 -7.082 35.980 1.00 65.00 100 ARG A CA 1
ATOM 747 C C . ARG A 1 100 ? -48.160 -6.406 34.958 1.00 65.00 100 ARG A C 1
ATOM 749 O O . ARG A 1 100 ? -47.221 -7.024 34.466 1.00 65.00 100 ARG A O 1
ATOM 756 N N . SER A 1 101 ? -48.476 -5.153 34.647 1.00 65.00 101 SER A N 1
ATOM 757 C CA . SER A 1 101 ? -47.651 -4.266 33.842 1.00 65.00 101 SER A CA 1
ATOM 758 C C . SER A 1 101 ? -46.374 -3.989 34.630 1.00 65.00 101 SER A C 1
ATOM 760 O O . SER A 1 101 ? -46.269 -3.000 35.357 1.00 65.00 101 SER A O 1
ATOM 762 N N . ALA A 1 102 ? -45.453 -4.947 34.570 1.00 71.06 102 ALA A N 1
ATOM 763 C CA . ALA A 1 102 ? -44.173 -4.921 35.241 1.00 71.06 102 ALA A CA 1
ATOM 764 C C . ALA A 1 102 ? -43.311 -3.857 34.560 1.00 71.06 102 ALA A C 1
ATOM 766 O O . ALA A 1 102 ? -42.651 -4.116 33.558 1.00 71.06 102 ALA A O 1
ATOM 767 N N . GLY A 1 103 ? -43.379 -2.633 35.079 1.00 76.25 103 GLY A N 1
ATOM 768 C CA . GLY A 1 103 ? -42.432 -1.595 34.711 1.00 76.25 103 GLY A CA 1
ATOM 769 C C . GLY A 1 103 ? -41.041 -2.001 35.185 1.00 76.25 103 GLY A C 1
ATOM 770 O O . GLY A 1 103 ? -40.874 -2.344 36.357 1.00 76.25 103 GLY A O 1
ATOM 771 N N . TYR A 1 104 ? -40.063 -1.943 34.280 1.00 80.88 104 TYR A N 1
ATOM 772 C CA . TYR A 1 104 ? -38.649 -2.052 34.628 1.00 80.88 104 TYR A CA 1
ATOM 773 C C . TYR A 1 104 ? -38.309 -1.075 35.749 1.00 80.88 104 TYR A C 1
ATOM 775 O O . TYR A 1 104 ? -38.736 0.084 35.733 1.00 80.88 104 TYR A O 1
ATOM 783 N N . THR A 1 105 ? -37.531 -1.529 36.726 1.00 91.19 105 THR A N 1
ATOM 784 C CA . THR A 1 105 ? -37.134 -0.641 37.820 1.00 91.19 105 THR A CA 1
ATOM 785 C C . THR A 1 105 ? -36.028 0.310 37.354 1.00 91.19 105 THR A C 1
ATOM 787 O O . THR A 1 105 ? -35.180 -0.045 36.533 1.00 91.19 105 THR A O 1
ATOM 790 N N . MET A 1 106 ? -35.987 1.534 37.893 1.00 90.88 106 MET A N 1
ATOM 791 C CA . MET A 1 106 ? -34.912 2.479 37.549 1.00 90.88 106 MET A CA 1
ATOM 792 C C . MET A 1 106 ? -33.520 1.935 37.911 1.00 90.88 106 MET A C 1
ATOM 794 O O . MET A 1 106 ? -32.563 2.210 37.196 1.00 90.88 106 MET A O 1
ATOM 798 N N . ILE A 1 107 ? -33.409 1.129 38.975 1.00 93.62 107 ILE A N 1
ATOM 799 C CA . ILE A 1 107 ? -32.147 0.500 39.396 1.00 93.62 107 ILE A CA 1
ATOM 800 C C . ILE A 1 107 ? -31.692 -0.625 38.451 1.00 93.62 107 ILE A C 1
ATOM 802 O O . ILE A 1 107 ? -30.500 -0.768 38.201 1.00 93.62 107 ILE A O 1
ATOM 806 N N . GLU A 1 108 ? -32.628 -1.381 37.878 1.00 91.50 108 GLU A N 1
ATOM 807 C CA . GLU A 1 108 ? -32.372 -2.448 36.904 1.00 91.50 108 GLU A CA 1
ATOM 808 C C . GLU A 1 108 ? -31.837 -1.888 35.581 1.00 91.50 108 GLU A C 1
ATOM 810 O O . GLU A 1 108 ? -30.812 -2.356 35.088 1.00 91.50 108 GLU A O 1
ATOM 815 N N . LEU A 1 109 ? -32.442 -0.812 35.061 1.00 91.06 109 LEU A N 1
ATOM 816 C CA . LEU A 1 109 ? -31.883 -0.091 33.912 1.00 91.06 109 LEU A CA 1
ATOM 817 C C . LEU A 1 109 ? -30.534 0.563 34.249 1.00 91.06 109 LEU A C 1
ATOM 819 O O . LEU A 1 109 ? -29.604 0.472 33.446 1.00 91.06 109 LEU A O 1
ATOM 823 N N . LEU A 1 110 ? -30.401 1.175 35.433 1.00 94.31 110 LEU A N 1
ATOM 824 C CA . LEU A 1 110 ? -29.166 1.828 35.877 1.00 94.31 110 LEU A CA 1
ATOM 825 C C . LEU A 1 110 ? -27.991 0.844 35.950 1.00 94.31 110 LEU A C 1
ATOM 827 O O . LEU A 1 110 ? -26.952 1.109 35.349 1.00 94.31 110 LEU A O 1
ATOM 831 N N . MET A 1 111 ? -28.149 -0.311 36.606 1.00 95.12 111 MET A N 1
ATOM 832 C CA . MET A 1 111 ? -27.056 -1.285 36.708 1.00 95.12 111 MET A CA 1
ATOM 833 C C . MET A 1 111 ? -26.664 -1.856 35.336 1.00 95.12 111 MET A C 1
ATOM 835 O O . MET A 1 111 ? -25.479 -2.060 35.078 1.00 95.12 111 MET A O 1
ATOM 839 N N . VAL A 1 112 ? -27.633 -2.053 34.432 1.00 96.12 112 VAL A N 1
ATOM 840 C CA . VAL A 1 112 ? -27.375 -2.543 33.070 1.00 96.12 112 VAL A CA 1
ATOM 841 C C . VAL A 1 112 ? -26.547 -1.533 32.271 1.00 96.12 112 VAL A C 1
ATOM 843 O O . VAL A 1 112 ? -25.521 -1.919 31.710 1.00 96.12 112 VAL A O 1
ATOM 846 N N . VAL A 1 113 ? -26.906 -0.241 32.263 1.00 96.12 113 VAL A N 1
ATOM 847 C CA . VAL A 1 113 ? -26.098 0.767 31.546 1.00 96.12 113 VAL A CA 1
ATOM 848 C C . VAL A 1 113 ? -24.731 0.995 32.197 1.00 96.12 113 VAL A C 1
ATOM 850 O O . VAL A 1 113 ? -23.758 1.212 31.478 1.00 96.12 113 VAL A O 1
ATOM 853 N N . THR A 1 114 ? -24.607 0.868 33.524 1.00 97.00 114 THR A N 1
ATOM 854 C CA . THR A 1 114 ? -23.306 0.920 34.215 1.00 97.00 114 THR A CA 1
ATOM 855 C C . THR A 1 114 ? -22.393 -0.240 33.807 1.00 97.00 114 THR A C 1
ATOM 857 O O . THR A 1 114 ? -21.228 -0.009 33.481 1.00 97.00 114 THR A O 1
ATOM 860 N N . ILE A 1 115 ? -22.903 -1.477 33.766 1.00 97.12 115 ILE A N 1
ATOM 861 C CA . ILE A 1 115 ? -22.118 -2.656 33.360 1.00 97.12 115 ILE A CA 1
ATOM 862 C C . ILE A 1 115 ? -21.725 -2.565 31.878 1.00 97.12 115 ILE A C 1
ATOM 864 O O . ILE A 1 115 ? -20.569 -2.814 31.535 1.00 97.12 115 ILE A O 1
ATOM 868 N N . ILE A 1 116 ? -22.643 -2.142 31.000 1.00 97.12 116 ILE A N 1
ATOM 869 C CA . ILE A 1 116 ? -22.349 -1.930 29.574 1.00 97.12 116 ILE A CA 1
ATOM 870 C C . ILE A 1 116 ? -21.288 -0.835 29.387 1.00 97.12 116 ILE A C 1
ATOM 872 O O . ILE A 1 116 ? -20.353 -1.031 28.613 1.00 97.12 116 ILE A O 1
ATOM 876 N N . GLY A 1 117 ? -21.374 0.283 30.117 1.00 97.50 117 GLY A N 1
ATOM 877 C CA . GLY A 1 117 ? -20.379 1.361 30.054 1.00 97.50 117 GLY A CA 1
ATOM 878 C C . GLY A 1 117 ? -18.980 0.917 30.499 1.00 97.50 117 GLY A C 1
ATOM 879 O O . GLY A 1 117 ? -17.986 1.236 29.838 1.00 97.50 117 GLY A O 1
ATOM 880 N N . LEU A 1 118 ? -18.898 0.118 31.570 1.00 96.75 118 LEU A N 1
ATOM 881 C CA . LEU A 1 118 ? -17.644 -0.467 32.054 1.00 96.75 118 LEU A CA 1
ATOM 882 C C . LEU A 1 118 ? -17.006 -1.384 30.997 1.00 96.75 118 LEU A C 1
ATOM 884 O O . LEU A 1 118 ? -15.822 -1.244 30.689 1.00 96.75 118 LEU A O 1
ATOM 888 N N . LEU A 1 119 ? -17.795 -2.283 30.400 1.00 97.69 119 LEU A N 1
ATOM 889 C CA . LEU A 1 119 ? -17.321 -3.191 29.352 1.00 97.69 119 LEU A CA 1
ATOM 890 C C . LEU A 1 119 ? -16.905 -2.439 28.078 1.00 97.69 119 LEU A C 1
ATOM 892 O O . LEU A 1 119 ? -15.846 -2.726 27.521 1.00 97.69 119 LEU A O 1
ATOM 896 N N . ALA A 1 120 ? -17.688 -1.448 27.641 1.00 96.56 120 ALA A N 1
ATOM 897 C CA . ALA A 1 120 ? -17.392 -0.643 26.454 1.00 96.56 120 ALA A CA 1
ATOM 898 C C . ALA A 1 120 ? -16.054 0.106 26.577 1.00 96.56 120 ALA A C 1
ATOM 900 O O . ALA A 1 120 ? -15.274 0.132 25.625 1.00 96.56 120 ALA A O 1
ATOM 901 N N . THR A 1 121 ? -15.759 0.644 27.766 1.00 96.62 121 THR A N 1
ATOM 902 C CA . THR A 1 121 ? -14.512 1.374 28.060 1.00 96.62 121 THR A CA 1
ATOM 903 C C . THR A 1 121 ? -13.264 0.518 27.814 1.00 96.62 121 THR A C 1
ATOM 905 O O . THR A 1 121 ? -12.255 1.021 27.326 1.00 96.62 121 THR A O 1
ATOM 908 N N . ILE A 1 122 ? -13.339 -0.786 28.098 1.00 95.00 122 ILE A N 1
ATOM 909 C CA . ILE A 1 122 ? -12.240 -1.738 27.880 1.00 95.00 122 ILE A CA 1
ATOM 910 C C . ILE A 1 122 ? -12.262 -2.291 26.443 1.00 95.00 122 ILE A C 1
ATOM 912 O O . ILE A 1 122 ? -11.213 -2.453 25.820 1.00 95.00 122 ILE A O 1
ATOM 916 N N . ALA A 1 123 ? -13.446 -2.565 25.888 1.00 94.38 123 ALA A N 1
ATOM 917 C CA . ALA A 1 123 ? -13.594 -3.222 24.589 1.00 94.38 123 ALA A CA 1
ATOM 918 C C . ALA A 1 123 ? -13.180 -2.344 23.392 1.00 94.38 123 ALA A C 1
ATOM 920 O O . ALA A 1 123 ? -12.544 -2.843 22.462 1.00 94.38 123 ALA A O 1
ATOM 921 N N . VAL A 1 124 ? -13.510 -1.046 23.403 1.00 93.44 124 VAL A N 1
ATOM 922 C CA . VAL A 1 124 ? -13.239 -0.125 22.280 1.00 93.44 124 VAL A CA 1
ATOM 923 C C . VAL A 1 124 ? -11.746 -0.032 21.902 1.00 93.44 124 VAL A C 1
ATOM 925 O O . VAL A 1 124 ? -11.441 -0.242 20.723 1.00 93.44 124 VAL A O 1
ATOM 928 N N . PRO A 1 125 ? -10.795 0.235 22.825 1.00 89.81 125 PRO A N 1
ATOM 929 C CA . PRO A 1 125 ? -9.372 0.319 22.472 1.00 89.81 125 PRO A CA 1
ATOM 930 C C . PRO A 1 125 ? -8.763 -1.032 22.059 1.00 89.81 125 PRO A C 1
ATOM 932 O O . PRO A 1 125 ? -7.884 -1.072 21.199 1.00 89.81 125 PRO A O 1
ATOM 935 N N . LEU A 1 126 ? -9.244 -2.150 22.616 1.00 91.56 126 LEU A N 1
ATOM 936 C CA . LEU A 1 126 ? -8.800 -3.489 22.208 1.00 91.56 126 LEU A CA 1
ATOM 937 C C . LEU A 1 126 ? -9.246 -3.813 20.772 1.00 91.56 126 LEU A C 1
ATOM 939 O O . LEU A 1 126 ? -8.461 -4.330 19.973 1.00 91.56 126 LEU A O 1
ATOM 943 N N . TYR A 1 127 ? -10.489 -3.469 20.424 1.00 93.38 127 TYR A N 1
ATOM 944 C CA . TYR A 1 127 ? -11.041 -3.703 19.092 1.00 93.38 127 TYR A CA 1
ATOM 945 C C . TYR A 1 127 ? -10.349 -2.856 18.014 1.00 93.38 127 TYR A C 1
ATOM 947 O O . TYR A 1 127 ? -9.976 -3.385 16.964 1.00 93.38 127 TYR A O 1
ATOM 955 N N . SER A 1 128 ? -10.104 -1.565 18.270 1.00 90.12 128 SER A N 1
ATOM 956 C CA . SER A 1 128 ? -9.415 -0.698 17.304 1.00 90.12 128 SER A CA 1
ATOM 957 C C . SER A 1 128 ? -7.975 -1.156 17.034 1.00 90.12 128 SER A C 1
ATOM 959 O O . SER A 1 128 ? -7.540 -1.146 15.881 1.00 90.12 128 SER A O 1
ATOM 961 N N . GLY A 1 129 ? -7.263 -1.657 18.050 1.00 89.44 129 GLY A N 1
ATOM 962 C CA . GLY A 1 129 ? -5.948 -2.288 17.888 1.00 89.44 129 GLY A CA 1
ATOM 963 C C . GLY A 1 129 ? -5.975 -3.531 16.988 1.00 89.44 129 GLY A C 1
ATOM 964 O O . GLY A 1 129 ? -5.129 -3.671 16.101 1.00 89.44 129 GLY A O 1
ATOM 965 N N . ALA A 1 130 ? -6.973 -4.407 17.153 1.00 90.94 130 ALA A N 1
ATOM 966 C CA . ALA A 1 130 ? -7.135 -5.605 16.326 1.00 90.94 130 ALA A CA 1
ATOM 967 C C . ALA A 1 130 ? -7.434 -5.268 14.851 1.00 90.94 130 ALA A C 1
ATOM 969 O O . ALA A 1 130 ? -6.802 -5.822 13.947 1.00 90.94 130 ALA A O 1
ATOM 970 N N . ILE A 1 131 ? -8.334 -4.309 14.606 1.00 92.06 131 ILE A N 1
ATOM 971 C CA . ILE A 1 131 ? -8.645 -3.795 13.261 1.00 92.06 131 ILE A CA 1
ATOM 972 C C . ILE A 1 131 ? -7.421 -3.112 12.629 1.00 92.06 131 ILE A C 1
ATOM 974 O O . ILE A 1 131 ? -7.110 -3.332 11.459 1.00 92.06 131 ILE A O 1
ATOM 978 N N . ASN A 1 132 ? -6.648 -2.348 13.403 1.00 91.81 132 ASN A N 1
ATOM 979 C CA . ASN A 1 132 ? -5.418 -1.741 12.902 1.00 91.81 132 ASN A CA 1
ATOM 980 C C . ASN A 1 132 ? -4.348 -2.777 12.522 1.00 91.81 132 ASN A C 1
ATOM 982 O O . ASN A 1 132 ? -3.652 -2.590 11.520 1.00 91.81 132 ASN A O 1
ATOM 986 N N . LYS A 1 133 ? -4.247 -3.893 13.256 1.00 91.38 133 LYS A N 1
ATOM 987 C CA . LYS A 1 133 ? -3.354 -5.006 12.901 1.00 91.38 133 LYS A CA 1
ATOM 988 C C . LYS A 1 133 ? -3.775 -5.690 11.595 1.00 91.38 133 LYS A C 1
ATOM 990 O O . LYS A 1 133 ? -2.904 -5.980 10.772 1.00 91.38 133 LYS A O 1
ATOM 995 N N . SER A 1 134 ? -5.073 -5.919 11.370 1.00 92.75 134 SER A N 1
ATOM 996 C CA . SER A 1 134 ? -5.541 -6.548 10.125 1.00 92.75 134 SER A CA 1
ATOM 997 C C . SER A 1 134 ? -5.304 -5.654 8.903 1.00 92.75 134 SER A C 1
ATOM 999 O O . SER A 1 134 ? -4.847 -6.146 7.874 1.00 92.75 134 SER A O 1
ATOM 1001 N N . HIS A 1 135 ? -5.486 -4.333 9.024 1.00 92.56 135 HIS A N 1
ATOM 1002 C CA . HIS A 1 135 ? -5.155 -3.395 7.945 1.00 92.56 135 HIS A CA 1
ATOM 1003 C C . HIS A 1 135 ? -3.664 -3.382 7.585 1.00 92.56 135 HIS A C 1
ATOM 1005 O O . HIS A 1 135 ? -3.345 -3.400 6.396 1.00 92.56 135 HIS A O 1
ATOM 1011 N N . ARG A 1 136 ? -2.755 -3.429 8.573 1.00 93.25 136 ARG A N 1
ATOM 1012 C CA . ARG A 1 136 ? -1.307 -3.546 8.309 1.00 93.25 136 ARG A CA 1
ATOM 1013 C C . ARG A 1 136 ? -0.974 -4.843 7.571 1.00 93.25 136 ARG A C 1
ATOM 1015 O O . ARG A 1 136 ? -0.276 -4.787 6.568 1.00 93.25 136 ARG A O 1
ATOM 1022 N N . SER A 1 137 ? -1.518 -5.984 8.007 1.00 93.62 137 SER A N 1
ATOM 1023 C CA . SER A 1 137 ? -1.34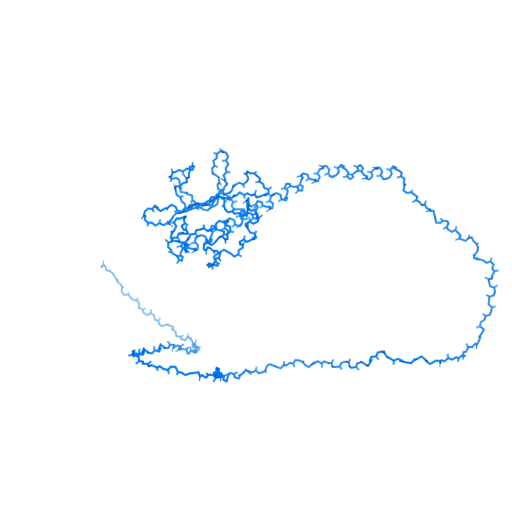3 -7.275 7.316 1.00 93.62 137 SER A CA 1
ATOM 1024 C C . SER A 1 137 ? -1.831 -7.220 5.862 1.00 93.62 137 SER A C 1
ATOM 1026 O O . SER A 1 137 ? -1.072 -7.557 4.958 1.00 93.62 137 SER A O 1
ATOM 1028 N N . VAL A 1 138 ? -3.046 -6.721 5.609 1.00 93.75 138 VAL A N 1
ATOM 1029 C CA . VAL A 1 138 ? -3.596 -6.601 4.246 1.00 93.75 138 VAL A CA 1
ATOM 1030 C C . VAL A 1 138 ? -2.736 -5.698 3.353 1.00 93.75 138 VAL A C 1
ATOM 1032 O O . VAL A 1 138 ? -2.540 -6.017 2.181 1.00 93.75 138 VAL A O 1
ATOM 1035 N N . LEU A 1 139 ? -2.210 -4.591 3.887 1.00 94.75 139 LEU A N 1
ATOM 1036 C CA . LEU A 1 139 ? -1.353 -3.679 3.128 1.00 94.75 139 LEU A CA 1
ATOM 1037 C C . LEU A 1 139 ? 0.039 -4.280 2.855 1.00 94.75 139 LEU A C 1
ATOM 1039 O O . LEU A 1 139 ? 0.538 -4.155 1.742 1.00 94.75 139 LEU A O 1
ATOM 1043 N N . ILE A 1 140 ? 0.617 -5.014 3.813 1.00 94.88 140 ILE A N 1
ATOM 1044 C CA . ILE A 1 140 ? 1.865 -5.779 3.636 1.00 94.88 140 ILE A CA 1
ATOM 1045 C C . ILE A 1 140 ? 1.708 -6.858 2.554 1.00 94.88 140 ILE A C 1
ATOM 1047 O O . ILE A 1 140 ? 2.558 -6.967 1.673 1.00 94.88 140 ILE A O 1
ATOM 1051 N N . HIS A 1 141 ? 0.616 -7.631 2.567 1.00 95.50 141 HIS A N 1
ATOM 1052 C CA . HIS A 1 141 ? 0.379 -8.649 1.537 1.00 95.50 141 HIS A CA 1
ATOM 1053 C C . HIS A 1 141 ? 0.225 -8.028 0.140 1.00 95.50 141 HIS A C 1
ATOM 1055 O O . HIS A 1 141 ? 0.806 -8.546 -0.814 1.00 95.50 141 HIS A O 1
ATOM 1061 N N . GLY A 1 142 ? -0.480 -6.894 0.028 1.00 95.50 142 GLY A N 1
ATOM 1062 C CA . GLY A 1 142 ? -0.586 -6.134 -1.223 1.00 95.50 142 GLY A CA 1
ATOM 1063 C C . GLY A 1 142 ? 0.756 -5.563 -1.697 1.00 95.50 142 GLY A C 1
ATOM 1064 O O . GLY A 1 142 ? 1.073 -5.662 -2.878 1.00 95.50 142 GLY A O 1
ATOM 1065 N N . ALA A 1 143 ? 1.587 -5.052 -0.783 1.00 96.19 143 ALA A N 1
ATOM 1066 C CA . ALA A 1 143 ? 2.942 -4.589 -1.089 1.00 96.19 143 ALA A CA 1
ATOM 1067 C C . ALA A 1 143 ? 3.838 -5.728 -1.609 1.00 96.19 143 ALA A C 1
ATOM 1069 O O . ALA A 1 143 ? 4.597 -5.539 -2.556 1.00 96.19 143 ALA A O 1
ATOM 1070 N N . GLY A 1 144 ? 3.708 -6.932 -1.043 1.00 95.75 144 GLY A N 1
ATOM 1071 C CA . GLY A 1 144 ? 4.416 -8.122 -1.517 1.00 95.75 144 GLY A CA 1
ATOM 1072 C C . GLY A 1 144 ? 3.909 -8.638 -2.862 1.00 95.75 144 GLY A C 1
ATOM 1073 O O . GLY A 1 144 ? 4.699 -9.115 -3.674 1.00 95.75 144 GLY A O 1
ATOM 1074 N N . GLU A 1 145 ? 2.604 -8.547 -3.133 1.00 96.06 145 GLU A N 1
ATOM 1075 C CA . GLU A 1 145 ? 2.062 -8.799 -4.472 1.00 96.06 145 GLU A CA 1
ATOM 1076 C C . GLU A 1 145 ? 2.621 -7.790 -5.482 1.00 96.06 145 GLU A C 1
ATOM 1078 O O . GLU A 1 145 ? 3.162 -8.213 -6.497 1.00 96.06 145 GLU A O 1
ATOM 1083 N N . LEU A 1 146 ? 2.611 -6.492 -5.159 1.00 96.62 146 LEU A N 1
ATOM 1084 C CA . LEU A 1 146 ? 3.147 -5.425 -6.006 1.00 96.62 146 LEU A CA 1
ATOM 1085 C C . LEU A 1 146 ? 4.650 -5.593 -6.288 1.00 96.62 146 LEU A C 1
ATOM 1087 O O . LEU A 1 146 ? 5.059 -5.523 -7.445 1.00 96.62 146 LEU A O 1
ATOM 1091 N N . HIS A 1 147 ? 5.466 -5.894 -5.272 1.00 97.06 147 HIS A N 1
ATOM 1092 C CA . HIS A 1 147 ? 6.885 -6.230 -5.447 1.00 97.06 147 HIS A CA 1
ATOM 1093 C C . HIS A 1 147 ? 7.067 -7.409 -6.420 1.00 97.06 147 HIS A C 1
ATOM 1095 O O . HIS A 1 147 ? 7.820 -7.315 -7.388 1.00 97.06 147 HIS A O 1
ATOM 1101 N N . ARG A 1 148 ? 6.309 -8.501 -6.233 1.00 97.19 148 ARG A N 1
ATOM 1102 C CA . ARG A 1 148 ? 6.331 -9.660 -7.145 1.00 97.19 148 ARG A CA 1
ATOM 1103 C C . ARG A 1 148 ? 5.815 -9.323 -8.552 1.00 97.19 148 ARG A C 1
ATOM 1105 O O . ARG A 1 148 ? 6.234 -9.968 -9.510 1.00 97.19 148 ARG A O 1
ATOM 1112 N N . SER A 1 149 ? 4.946 -8.326 -8.707 1.00 97.38 149 SER A N 1
ATOM 1113 C CA . SER A 1 149 ? 4.499 -7.824 -10.012 1.00 97.38 149 SER A CA 1
ATOM 1114 C C . SER A 1 149 ? 5.582 -7.008 -10.723 1.00 97.38 149 SER A C 1
ATOM 1116 O O . SER A 1 149 ? 5.783 -7.227 -11.915 1.00 97.38 149 SER A O 1
ATOM 1118 N N . PHE A 1 150 ? 6.332 -6.157 -10.010 1.00 96.88 150 PHE A N 1
ATOM 1119 C CA . PHE A 1 150 ? 7.539 -5.514 -10.550 1.00 96.88 150 PHE A CA 1
ATOM 1120 C C . PHE A 1 150 ? 8.587 -6.555 -10.975 1.00 96.88 150 PHE A C 1
ATOM 1122 O O . PHE A 1 150 ? 9.104 -6.467 -12.085 1.00 96.88 150 PHE A O 1
ATOM 1129 N N . MET A 1 151 ? 8.848 -7.579 -10.151 1.00 97.06 151 MET A N 1
ATOM 1130 C CA . MET A 1 151 ? 9.768 -8.679 -10.494 1.00 97.06 151 MET A CA 1
ATOM 1131 C C . MET A 1 151 ? 9.363 -9.407 -11.786 1.00 97.06 151 MET A C 1
ATOM 1133 O O . MET A 1 151 ? 10.207 -9.661 -12.638 1.00 97.06 151 MET A O 1
ATOM 1137 N N . ARG A 1 152 ? 8.071 -9.721 -11.965 1.00 97.50 152 ARG A N 1
ATOM 1138 C CA . ARG A 1 152 ? 7.564 -10.350 -13.201 1.00 97.50 152 ARG A CA 1
ATOM 1139 C C . ARG A 1 152 ? 7.707 -9.435 -14.416 1.00 97.50 152 ARG A C 1
ATOM 1141 O O . ARG A 1 152 ? 8.169 -9.890 -15.451 1.00 97.50 152 ARG A O 1
ATOM 1148 N N . TYR A 1 153 ? 7.366 -8.154 -14.275 1.00 95.88 153 TYR A N 1
ATOM 1149 C CA . TYR A 1 153 ? 7.546 -7.171 -15.345 1.00 95.88 153 TYR A CA 1
ATOM 1150 C C . TYR A 1 153 ? 9.020 -7.068 -15.770 1.00 95.88 153 TYR A C 1
ATOM 1152 O O . TYR A 1 153 ? 9.319 -7.068 -16.959 1.00 95.88 153 TYR A O 1
ATOM 1160 N N . TYR A 1 154 ? 9.950 -7.061 -14.809 1.00 95.19 154 TYR A N 1
ATOM 1161 C CA . TYR A 1 154 ? 11.386 -7.069 -15.087 1.00 95.19 154 TYR A CA 1
ATOM 1162 C C . TYR A 1 154 ? 11.857 -8.355 -15.784 1.00 95.19 154 TYR A C 1
ATOM 1164 O O . TYR A 1 154 ? 12.661 -8.277 -16.706 1.00 95.19 154 TYR A O 1
ATOM 1172 N N . LEU A 1 155 ? 11.336 -9.527 -15.407 1.00 96.06 155 LEU A N 1
ATOM 1173 C CA . LEU A 1 155 ? 11.640 -10.790 -16.097 1.00 96.06 155 LEU A CA 1
ATOM 1174 C C . LEU A 1 155 ? 11.150 -10.796 -17.555 1.00 96.06 155 LEU A C 1
ATOM 1176 O O . LEU A 1 155 ? 11.862 -11.290 -18.427 1.00 96.06 155 LEU A O 1
ATOM 1180 N N . ASP A 1 156 ? 9.976 -10.219 -17.819 1.00 95.38 156 ASP A N 1
ATOM 1181 C CA . ASP A 1 156 ? 9.351 -10.230 -19.146 1.00 95.38 156 ASP A CA 1
ATOM 1182 C C . ASP A 1 156 ? 9.823 -9.076 -20.056 1.00 95.38 156 ASP A C 1
ATOM 1184 O O . ASP A 1 156 ? 9.665 -9.159 -21.273 1.00 95.38 156 ASP A O 1
ATOM 1188 N N . GLN A 1 157 ? 10.372 -7.986 -19.502 1.00 92.56 157 GLN A N 1
ATOM 1189 C CA . GLN A 1 157 ? 10.809 -6.792 -20.254 1.00 92.56 157 GLN A CA 1
ATOM 1190 C C . GLN A 1 157 ? 12.318 -6.497 -20.160 1.00 92.56 157 GLN A C 1
ATOM 1192 O O . GLN A 1 157 ? 12.831 -5.703 -20.946 1.00 92.56 157 GLN A O 1
ATOM 1197 N N . GLY A 1 158 ? 13.037 -7.094 -19.205 1.00 91.88 158 GLY A N 1
ATOM 1198 C CA . GLY A 1 158 ? 14.453 -6.820 -18.908 1.00 91.88 158 GLY A CA 1
ATOM 1199 C C . GLY A 1 158 ? 14.721 -5.508 -18.153 1.00 91.88 158 GLY A C 1
ATOM 1200 O O . GLY A 1 158 ? 15.878 -5.157 -17.932 1.00 91.88 158 GLY A O 1
ATOM 1201 N N . VAL A 1 159 ? 13.668 -4.770 -17.790 1.00 92.62 159 VAL A N 1
ATOM 1202 C CA . VAL A 1 159 ? 13.697 -3.433 -17.172 1.00 92.62 159 VAL A CA 1
ATOM 1203 C C . VAL A 1 159 ? 12.428 -3.202 -16.352 1.00 92.62 159 VAL A C 1
ATOM 1205 O O . VAL A 1 159 ? 11.386 -3.788 -16.640 1.00 92.62 159 VAL A O 1
ATOM 1208 N N . PHE A 1 160 ? 12.485 -2.323 -15.355 1.00 94.88 160 PHE A N 1
ATOM 1209 C CA . PHE A 1 160 ? 11.307 -1.848 -14.626 1.00 94.88 160 PHE A CA 1
ATOM 1210 C C . PHE A 1 160 ? 10.527 -0.783 -15.430 1.00 94.88 160 PHE A C 1
ATOM 1212 O O . PHE A 1 160 ? 10.982 -0.329 -16.488 1.00 94.88 160 PHE A O 1
ATOM 1219 N N . PRO A 1 161 ? 9.313 -0.395 -14.997 1.00 94.06 161 PRO A N 1
ATOM 1220 C CA . PRO A 1 161 ? 8.658 0.821 -15.476 1.00 94.06 161 PRO A CA 1
ATOM 1221 C C . PRO A 1 161 ? 9.542 2.055 -15.236 1.00 94.06 161 PRO A C 1
ATOM 1223 O O . PRO A 1 161 ? 10.149 2.178 -14.177 1.00 94.06 161 PRO A O 1
ATOM 1226 N N . SER A 1 162 ? 9.630 2.979 -16.193 1.00 90.75 162 SER A N 1
ATOM 1227 C CA . SER A 1 162 ? 10.464 4.178 -16.025 1.00 90.75 162 SER A CA 1
ATOM 1228 C C . SER A 1 162 ? 9.705 5.297 -15.301 1.00 90.75 162 SER A C 1
ATOM 1230 O O . SER A 1 162 ? 8.477 5.388 -15.358 1.00 90.75 162 SER A O 1
ATOM 1232 N N . THR A 1 163 ? 10.428 6.200 -14.636 1.00 84.69 163 THR A N 1
ATOM 1233 C CA . THR A 1 163 ? 9.875 7.487 -14.168 1.00 84.69 163 THR A CA 1
ATOM 1234 C C . THR A 1 163 ? 9.834 8.552 -15.259 1.00 84.69 163 THR A C 1
ATOM 1236 O O . THR A 1 163 ? 9.098 9.529 -15.142 1.00 84.69 163 THR A O 1
ATOM 1239 N N . SER A 1 164 ? 10.632 8.394 -16.318 1.00 70.75 164 SER A N 1
ATOM 1240 C CA . SER A 1 164 ? 10.967 9.480 -17.244 1.00 70.75 164 SER A CA 1
ATOM 1241 C C . SER A 1 164 ? 11.034 9.033 -18.712 1.00 70.75 164 SER A C 1
ATOM 1243 O O . SER A 1 164 ? 12.052 9.181 -19.383 1.00 70.75 164 SER A O 1
ATOM 1245 N N . SER A 1 165 ? 9.882 8.605 -19.253 1.00 63.84 165 SER A N 1
ATOM 1246 C CA . SER A 1 165 ? 9.678 8.289 -20.686 1.00 63.84 165 SER A CA 1
ATOM 1247 C C . SER A 1 165 ? 10.333 6.958 -21.145 1.00 63.84 165 SER A C 1
ATOM 1249 O O . SER A 1 165 ? 11.158 6.409 -20.412 1.00 63.84 165 SER A O 1
ATOM 1251 N N . PRO A 1 166 ? 9.987 6.386 -22.324 1.00 63.91 166 PRO A N 1
ATOM 1252 C CA . PRO A 1 166 ? 8.799 6.664 -23.144 1.00 63.91 166 PRO A CA 1
ATOM 1253 C C . PRO A 1 166 ? 7.497 6.424 -22.366 1.00 63.91 166 PRO A C 1
ATOM 1255 O O . PRO A 1 166 ? 7.459 5.612 -21.443 1.00 63.91 166 PRO A O 1
ATOM 1258 N N . ALA A 1 167 ? 6.425 7.128 -22.740 1.00 66.12 167 ALA A N 1
ATOM 1259 C CA . ALA A 1 167 ? 5.150 7.105 -22.014 1.00 66.12 167 ALA A CA 1
ATOM 1260 C C . ALA A 1 167 ? 4.559 5.691 -21.851 1.00 66.12 167 ALA A C 1
ATOM 1262 O O . ALA A 1 167 ? 3.986 5.389 -20.809 1.00 66.12 167 ALA A O 1
ATOM 1263 N N . ASP A 1 168 ? 4.770 4.806 -22.829 1.00 70.44 168 ASP A N 1
ATOM 1264 C CA . ASP A 1 168 ? 4.255 3.427 -22.833 1.00 70.44 168 ASP A CA 1
ATOM 1265 C C . ASP A 1 168 ? 4.870 2.534 -21.734 1.00 70.44 168 ASP A C 1
ATOM 1267 O O . ASP A 1 168 ? 4.304 1.501 -21.379 1.00 70.44 168 ASP A O 1
ATOM 1271 N N . ARG A 1 169 ? 6.025 2.937 -21.182 1.00 81.38 169 ARG A N 1
ATOM 1272 C CA . ARG A 1 169 ? 6.710 2.283 -20.052 1.00 81.38 169 ARG A CA 1
ATOM 1273 C C . ARG A 1 169 ? 6.639 3.090 -18.750 1.00 81.38 169 ARG A C 1
ATOM 1275 O O . ARG A 1 169 ? 7.154 2.617 -17.737 1.00 81.38 169 ARG A O 1
ATOM 1282 N N . ALA A 1 170 ? 6.049 4.284 -18.765 1.00 89.44 170 ALA A N 1
ATOM 1283 C CA . ALA A 1 170 ? 6.064 5.185 -17.619 1.00 89.44 170 ALA A CA 1
ATOM 1284 C C . ALA A 1 170 ? 5.144 4.684 -16.492 1.00 89.44 170 ALA A C 1
ATOM 1286 O O . ALA A 1 170 ? 3.990 4.326 -16.734 1.00 89.44 170 ALA A O 1
ATOM 1287 N N . MET A 1 171 ? 5.639 4.679 -15.252 1.00 93.06 171 MET A N 1
ATOM 1288 C CA . MET A 1 171 ? 4.859 4.234 -14.095 1.00 93.06 171 MET A CA 1
ATOM 1289 C C . MET A 1 171 ? 3.763 5.245 -13.730 1.00 93.06 171 MET A C 1
ATOM 1291 O O . MET A 1 171 ? 4.049 6.382 -13.357 1.00 93.06 171 MET A O 1
ATOM 1295 N N . ASN A 1 172 ? 2.501 4.818 -13.760 1.00 93.75 172 ASN A N 1
ATOM 1296 C CA . ASN A 1 172 ? 1.378 5.594 -13.241 1.00 93.75 172 ASN A CA 1
ATOM 1297 C C . ASN A 1 172 ? 1.079 5.189 -11.788 1.00 93.75 172 ASN A C 1
ATOM 1299 O O . ASN A 1 172 ? 0.743 4.039 -11.509 1.00 93.75 172 ASN A O 1
ATOM 1303 N N . LEU A 1 173 ? 1.166 6.144 -10.862 1.00 93.56 173 LEU A N 1
ATOM 1304 C CA . LEU A 1 173 ? 1.086 5.884 -9.418 1.00 93.56 173 LEU A CA 1
ATOM 1305 C C . LEU A 1 173 ? -0.337 5.578 -8.912 1.00 93.56 173 LEU A C 1
ATOM 1307 O O . LEU A 1 173 ? -0.478 4.959 -7.858 1.00 93.56 173 LEU A O 1
ATOM 1311 N N . GLN A 1 174 ? -1.372 5.959 -9.672 1.00 93.69 174 GLN A N 1
ATOM 1312 C CA . GLN A 1 174 ? -2.791 5.730 -9.359 1.00 93.69 174 GLN A CA 1
ATOM 1313 C C . GLN A 1 174 ? -3.334 4.463 -10.030 1.00 93.69 174 GLN A C 1
ATOM 1315 O O . GLN A 1 174 ? -3.999 3.652 -9.392 1.00 93.69 174 GLN A O 1
ATOM 1320 N N . THR A 1 175 ? -3.056 4.264 -11.322 1.00 93.88 175 THR A N 1
ATOM 1321 C CA . THR A 1 175 ? -3.578 3.115 -12.088 1.00 93.88 175 THR A CA 1
ATOM 1322 C C . THR A 1 175 ? -2.654 1.901 -12.059 1.00 93.88 175 THR A C 1
ATOM 1324 O O . THR A 1 175 ? -3.046 0.822 -12.507 1.00 93.88 175 THR A O 1
ATOM 1327 N N . LEU A 1 176 ? -1.422 2.065 -11.566 1.00 94.50 176 LEU A N 1
ATOM 1328 C CA . LEU A 1 176 ? -0.348 1.067 -11.576 1.00 94.50 176 LEU A CA 1
ATOM 1329 C C . LEU A 1 176 ? -0.010 0.531 -12.977 1.00 94.50 176 LEU A C 1
ATOM 1331 O O . LEU A 1 176 ? 0.551 -0.556 -13.107 1.00 94.50 176 LEU A O 1
ATOM 1335 N N . ALA A 1 177 ? -0.339 1.274 -14.036 1.00 93.38 177 ALA A N 1
ATOM 1336 C CA . ALA A 1 177 ? 0.161 0.986 -15.375 1.00 93.38 177 ALA A CA 1
ATOM 1337 C C . ALA A 1 177 ? 1.688 1.222 -15.411 1.00 93.38 177 ALA A C 1
ATOM 1339 O O . ALA A 1 177 ? 2.151 2.163 -14.765 1.00 93.38 177 ALA A O 1
ATOM 1340 N N . PRO A 1 178 ? 2.477 0.397 -16.125 1.00 93.50 178 PRO A N 1
ATOM 1341 C CA . PRO A 1 178 ? 2.058 -0.700 -17.004 1.00 93.50 178 PRO A CA 1
ATOM 1342 C C . PRO A 1 178 ? 1.774 -2.044 -16.296 1.00 93.50 178 PRO A C 1
ATOM 1344 O O . PRO A 1 178 ? 1.280 -2.966 -16.946 1.00 93.50 178 PRO A O 1
ATOM 1347 N N . LEU A 1 179 ? 2.030 -2.188 -14.986 1.00 94.56 179 LEU A N 1
ATOM 1348 C CA . LEU A 1 179 ? 1.831 -3.455 -14.253 1.00 94.56 179 LEU A CA 1
ATOM 1349 C C . LEU A 1 179 ? 0.373 -3.947 -14.283 1.00 94.56 179 LEU A C 1
ATOM 1351 O O . LEU A 1 179 ? 0.124 -5.151 -14.355 1.00 94.56 179 LEU A O 1
ATOM 1355 N N . SER A 1 180 ? -0.591 -3.029 -14.218 1.00 94.94 180 SER A N 1
ATOM 1356 C CA . SER A 1 180 ? -2.021 -3.342 -14.277 1.00 94.94 180 SER A CA 1
ATOM 1357 C C . SER A 1 180 ? -2.476 -3.703 -15.691 1.00 94.94 180 SER A C 1
ATOM 1359 O O . SER A 1 180 ? -3.060 -4.768 -15.893 1.00 94.94 180 SER A O 1
ATOM 1361 N N . THR A 1 181 ? -2.139 -2.874 -16.681 1.00 92.56 181 THR A N 1
ATOM 1362 C CA . THR A 1 181 ? -2.458 -3.086 -18.103 1.00 92.56 181 THR A CA 1
ATOM 1363 C C . THR A 1 181 ? -1.840 -4.373 -18.653 1.00 92.56 181 THR A C 1
ATOM 1365 O O . THR A 1 181 ? -2.496 -5.095 -19.398 1.00 92.56 181 THR A O 1
ATOM 1368 N N . GLY A 1 182 ? -0.613 -4.710 -18.241 1.00 91.81 182 GLY A N 1
ATOM 1369 C CA . GLY A 1 182 ? 0.043 -5.981 -18.566 1.00 91.81 182 GLY A CA 1
ATOM 1370 C C . GLY A 1 182 ? -0.449 -7.186 -17.750 1.00 91.81 182 GLY A C 1
ATOM 1371 O O . GLY A 1 182 ? 0.044 -8.294 -17.932 1.00 91.81 182 GLY A O 1
ATOM 1372 N N . GLY A 1 183 ? -1.404 -7.005 -16.831 1.00 94.69 183 GLY A N 1
ATOM 1373 C CA . GLY A 1 183 ? -2.002 -8.089 -16.043 1.00 94.69 183 GLY A CA 1
ATOM 1374 C C . GLY A 1 183 ? -1.125 -8.655 -14.916 1.00 94.69 183 GLY A C 1
ATOM 1375 O O . GLY A 1 183 ? -1.537 -9.629 -14.272 1.00 94.69 183 GLY A O 1
ATOM 1376 N N . TYR A 1 184 ? 0.039 -8.046 -14.657 1.00 95.44 184 TYR A N 1
ATOM 1377 C CA . TYR A 1 184 ? 0.989 -8.415 -13.602 1.00 95.44 184 TYR A CA 1
ATOM 1378 C C . TYR A 1 184 ? 0.437 -8.154 -12.197 1.00 95.44 184 TYR A C 1
ATOM 1380 O O . TYR A 1 184 ? 0.699 -8.945 -11.287 1.00 95.44 184 TYR A O 1
ATOM 1388 N N . PHE A 1 185 ? -0.309 -7.056 -12.015 1.00 96.00 185 PHE A N 1
ATOM 1389 C CA . PHE A 1 185 ? -0.974 -6.677 -10.762 1.00 96.00 185 PHE A CA 1
ATOM 1390 C C . PHE A 1 185 ? -2.471 -6.442 -11.005 1.00 96.00 185 PHE A C 1
ATOM 1392 O O . PHE A 1 185 ? -2.867 -5.465 -11.636 1.00 96.00 185 PHE A O 1
ATOM 1399 N N . ARG A 1 186 ? -3.328 -7.347 -10.516 1.00 93.81 186 ARG A N 1
ATOM 1400 C CA . ARG A 1 186 ? -4.762 -7.389 -10.886 1.00 93.81 186 ARG A CA 1
ATOM 1401 C C . ARG A 1 186 ? -5.695 -6.690 -9.902 1.00 93.81 186 ARG A C 1
ATOM 1403 O O . ARG A 1 186 ? -6.913 -6.746 -10.058 1.00 93.81 186 ARG A O 1
ATOM 1410 N N . HIS A 1 187 ? -5.150 -6.105 -8.842 1.00 93.81 187 HIS A N 1
ATOM 1411 C CA . HIS A 1 187 ? -5.911 -5.733 -7.649 1.00 93.81 187 HIS A CA 1
ATOM 1412 C C . HIS A 1 187 ? -5.821 -4.236 -7.317 1.00 93.81 187 HIS A C 1
ATOM 1414 O O . HIS A 1 187 ? -6.052 -3.859 -6.168 1.00 93.81 187 HIS A O 1
ATOM 1420 N N . VAL A 1 188 ? -5.545 -3.409 -8.342 1.00 94.94 188 VAL A N 1
ATOM 1421 C CA . VAL A 1 188 ? -5.334 -1.945 -8.310 1.00 94.94 188 VAL A CA 1
ATOM 1422 C C . VAL A 1 188 ? -6.276 -1.244 -7.341 1.00 94.94 188 VAL A C 1
ATOM 1424 O O . VAL A 1 188 ? -5.840 -0.930 -6.241 1.00 94.94 188 VAL A O 1
ATOM 1427 N N . ASP A 1 189 ? -7.559 -1.095 -7.680 1.00 94.69 189 ASP A N 1
ATOM 1428 C CA . ASP A 1 189 ? -8.532 -0.335 -6.879 1.00 94.69 189 ASP A CA 1
ATOM 1429 C C . ASP A 1 189 ? -8.612 -0.840 -5.435 1.00 94.69 189 ASP A C 1
ATOM 1431 O O . ASP A 1 189 ? -8.768 -0.074 -4.487 1.00 94.69 189 ASP A O 1
ATOM 1435 N N . SER A 1 190 ? -8.474 -2.156 -5.246 1.00 93.00 190 SER A N 1
ATOM 1436 C CA . SER A 1 190 ? -8.534 -2.801 -3.934 1.00 93.00 190 SER A CA 1
ATOM 1437 C C . SER A 1 190 ? -7.291 -2.541 -3.071 1.00 93.00 190 SER A C 1
ATOM 1439 O O . SER A 1 190 ? -7.348 -2.730 -1.856 1.00 93.00 190 SER A O 1
ATOM 1441 N N . PHE A 1 191 ? -6.179 -2.132 -3.676 1.00 95.38 191 PHE A N 1
ATOM 1442 C CA . PHE A 1 191 ? -4.920 -1.786 -3.027 1.00 95.38 191 PHE A CA 1
ATOM 1443 C C . PHE A 1 191 ? -4.786 -0.268 -2.876 1.00 95.38 191 PHE A C 1
ATOM 1445 O O . PHE A 1 191 ? -4.561 0.208 -1.765 1.00 95.38 191 PHE A O 1
ATOM 1452 N N . THR A 1 192 ? -5.020 0.489 -3.948 1.00 95.31 192 THR A N 1
ATOM 1453 C CA . THR A 1 192 ? -4.828 1.941 -4.008 1.00 95.31 192 THR A CA 1
ATOM 1454 C C . THR A 1 192 ? -5.748 2.699 -3.056 1.00 95.31 192 THR A C 1
ATOM 1456 O O . THR A 1 192 ? -5.263 3.573 -2.352 1.00 95.31 192 THR A O 1
ATOM 1459 N N . HIS A 1 193 ? -7.015 2.300 -2.866 1.00 95.06 193 HIS A N 1
ATOM 1460 C CA . HIS A 1 193 ? -7.894 2.946 -1.864 1.00 95.06 193 HIS A CA 1
ATOM 1461 C C . HIS A 1 193 ? -7.437 2.777 -0.397 1.00 95.06 193 HIS A C 1
ATOM 1463 O O . HIS A 1 193 ? -8.025 3.370 0.510 1.00 95.06 193 HIS A O 1
ATOM 1469 N N . LYS A 1 194 ? -6.450 1.909 -0.129 1.00 94.69 194 LYS A N 1
ATOM 1470 C CA . LYS A 1 194 ? -5.829 1.750 1.199 1.00 94.69 194 LYS A CA 1
ATOM 1471 C C . LYS A 1 194 ? -4.615 2.667 1.362 1.00 94.69 194 LYS A C 1
ATOM 1473 O O . LYS A 1 194 ? -4.153 2.844 2.492 1.00 94.69 194 LYS A O 1
ATOM 1478 N N . LEU A 1 195 ? -4.113 3.221 0.260 1.00 95.94 195 LEU A N 1
ATOM 1479 C CA . LEU A 1 195 ? -3.010 4.164 0.232 1.00 95.94 195 LEU A CA 1
ATOM 1480 C C . LEU A 1 195 ? -3.516 5.586 0.463 1.00 95.94 195 LEU A C 1
ATOM 1482 O O . LEU A 1 195 ? -4.636 5.935 0.090 1.00 95.94 195 LEU A O 1
ATOM 1486 N N . GLU A 1 196 ? -2.676 6.405 1.084 1.00 95.12 196 GLU A N 1
ATOM 1487 C CA . GLU A 1 196 ? -2.839 7.858 1.114 1.00 95.12 196 GLU A CA 1
ATOM 1488 C C . GLU A 1 196 ? -3.019 8.400 -0.318 1.00 95.12 196 GLU A C 1
ATOM 1490 O O . GLU A 1 196 ? -2.465 7.846 -1.264 1.00 95.12 196 GLU A O 1
ATOM 1495 N N . ASN A 1 197 ? -3.874 9.415 -0.485 1.00 94.31 197 ASN A N 1
ATOM 1496 C CA . ASN A 1 197 ? -4.321 9.990 -1.770 1.00 94.31 197 ASN A CA 1
ATOM 1497 C C . ASN A 1 197 ? -4.964 9.027 -2.798 1.00 94.31 197 ASN A C 1
ATOM 1499 O O . ASN A 1 197 ? -5.579 9.498 -3.752 1.00 94.31 197 ASN A O 1
ATOM 1503 N N . GLY A 1 198 ? -4.898 7.708 -2.600 1.00 95.06 198 GLY A N 1
ATOM 1504 C CA . GLY A 1 198 ? -5.269 6.715 -3.607 1.00 95.06 198 GLY A CA 1
ATOM 1505 C C . GLY A 1 198 ? -4.118 6.314 -4.538 1.00 95.06 198 GLY A C 1
ATOM 1506 O O . GLY A 1 198 ? -4.388 5.800 -5.622 1.00 95.06 198 GLY A O 1
ATOM 1507 N N . GLU A 1 199 ? -2.855 6.549 -4.163 1.00 95.19 199 GLU A N 1
ATOM 1508 C CA . GLU A 1 199 ? -1.701 6.360 -5.056 1.00 95.19 199 GLU A CA 1
ATOM 1509 C C . GLU A 1 199 ? -0.423 5.894 -4.337 1.00 95.19 199 GLU A C 1
ATOM 1511 O O . GLU A 1 199 ? -0.328 5.880 -3.109 1.00 95.19 199 GLU A O 1
ATOM 1516 N N . ILE A 1 200 ? 0.572 5.459 -5.113 1.00 95.88 200 ILE A N 1
ATOM 1517 C CA . ILE A 1 200 ? 1.944 5.284 -4.618 1.00 95.88 200 ILE A CA 1
ATOM 1518 C C . ILE A 1 200 ? 2.551 6.677 -4.405 1.00 95.88 200 ILE A C 1
ATOM 1520 O O . ILE A 1 200 ? 2.577 7.477 -5.332 1.00 95.88 200 ILE A O 1
ATOM 1524 N N . GLN A 1 201 ? 3.073 6.959 -3.210 1.00 94.19 201 GLN A N 1
ATOM 1525 C CA . GLN A 1 201 ? 3.466 8.323 -2.833 1.00 94.19 201 GLN A CA 1
ATOM 1526 C C . GLN A 1 201 ? 4.795 8.759 -3.456 1.00 94.19 201 GLN A C 1
ATOM 1528 O O . GLN A 1 201 ? 4.970 9.930 -3.778 1.00 94.19 201 GLN A O 1
ATOM 1533 N N . ASN A 1 202 ? 5.738 7.830 -3.633 1.00 94.00 202 ASN A N 1
ATOM 1534 C CA . ASN A 1 202 ? 6.950 8.055 -4.421 1.00 94.00 202 ASN A CA 1
ATOM 1535 C C . ASN A 1 202 ? 7.315 6.773 -5.169 1.00 94.00 202 ASN A C 1
ATOM 1537 O O . ASN A 1 202 ? 7.156 5.674 -4.635 1.00 94.00 202 ASN A O 1
ATOM 1541 N N . TYR A 1 203 ? 7.863 6.922 -6.367 1.00 94.81 203 TYR A N 1
ATOM 1542 C CA . TYR A 1 203 ? 8.450 5.846 -7.155 1.00 94.81 203 TYR A CA 1
ATOM 1543 C C . TYR A 1 203 ? 9.677 6.390 -7.874 1.00 94.81 203 TYR A C 1
ATOM 1545 O O . TYR A 1 203 ? 9.601 7.486 -8.429 1.00 94.81 203 TYR A O 1
ATOM 1553 N N . ASP A 1 204 ? 10.763 5.623 -7.910 1.00 93.38 204 ASP A N 1
ATOM 1554 C CA . ASP A 1 204 ? 11.805 5.836 -8.907 1.00 93.38 204 ASP A CA 1
ATOM 1555 C C . ASP A 1 204 ? 12.412 4.526 -9.406 1.00 93.38 204 ASP A C 1
ATOM 1557 O O . ASP A 1 204 ? 12.456 3.520 -8.692 1.00 93.38 204 ASP A O 1
ATOM 1561 N N . SER A 1 205 ? 12.890 4.558 -10.647 1.00 92.12 205 SER A N 1
ATOM 1562 C CA . SER A 1 205 ? 13.666 3.488 -11.263 1.00 92.12 205 SER A CA 1
ATOM 1563 C C . SER A 1 205 ? 14.951 4.085 -11.844 1.00 92.12 205 SER A C 1
ATOM 1565 O O . SER A 1 205 ? 14.962 4.529 -12.994 1.00 92.12 205 SER A O 1
ATOM 1567 N N . PRO A 1 206 ? 16.031 4.163 -11.040 1.00 87.62 206 PRO A N 1
ATOM 1568 C CA . PRO A 1 206 ? 17.271 4.797 -11.462 1.00 87.62 206 PRO A CA 1
ATOM 1569 C C . PRO A 1 206 ? 17.901 4.091 -12.668 1.00 87.62 206 PRO A C 1
ATOM 1571 O O . PRO A 1 206 ? 18.185 2.890 -12.628 1.00 87.62 206 PRO A O 1
ATOM 1574 N N . ASN A 1 207 ? 18.197 4.853 -13.725 1.00 84.88 207 ASN A N 1
ATOM 1575 C CA . ASN A 1 207 ? 18.938 4.364 -14.890 1.00 84.88 207 ASN A CA 1
ATOM 1576 C C . ASN A 1 207 ? 20.442 4.258 -14.560 1.00 84.88 207 ASN A C 1
ATOM 1578 O O . ASN A 1 207 ? 21.270 5.078 -14.962 1.00 84.88 207 ASN A O 1
ATOM 1582 N N . ILE A 1 208 ? 20.792 3.256 -13.755 1.00 75.25 208 ILE A N 1
ATOM 1583 C CA . ILE A 1 208 ? 22.163 2.966 -13.333 1.00 75.25 208 ILE A CA 1
ATOM 1584 C C . ILE A 1 208 ? 22.718 1.870 -14.247 1.00 75.25 208 ILE A C 1
ATOM 1586 O O . ILE A 1 208 ? 22.179 0.771 -14.332 1.00 75.25 208 ILE A O 1
ATOM 1590 N N . GLY A 1 209 ? 23.802 2.182 -14.963 1.00 71.56 209 GLY A N 1
ATOM 1591 C CA . GLY A 1 209 ? 24.411 1.270 -15.940 1.00 71.56 209 GLY A CA 1
ATOM 1592 C C . GLY A 1 209 ? 23.777 1.290 -17.339 1.00 71.56 209 GLY A C 1
ATOM 1593 O O . GLY A 1 209 ? 24.135 0.455 -18.164 1.00 71.56 209 GLY A O 1
ATOM 1594 N N . GLY A 1 210 ? 22.885 2.245 -17.634 1.00 77.69 210 GLY A N 1
ATOM 1595 C CA . GLY A 1 210 ? 22.283 2.433 -18.963 1.00 77.69 210 GLY A CA 1
ATOM 1596 C C . GLY A 1 210 ? 20.912 1.776 -19.157 1.00 77.69 210 GLY A C 1
ATOM 1597 O O . GLY A 1 210 ? 20.356 1.848 -20.252 1.00 77.69 210 GLY A O 1
ATOM 1598 N N . ALA A 1 211 ? 20.358 1.145 -18.120 1.00 82.69 211 ALA A N 1
ATOM 1599 C CA . ALA A 1 211 ? 19.033 0.538 -18.141 1.00 82.69 211 ALA A CA 1
ATOM 1600 C C . ALA A 1 211 ? 18.352 0.644 -16.769 1.00 82.69 211 ALA A C 1
ATOM 1602 O O . ALA A 1 211 ? 19.011 0.718 -15.730 1.00 82.69 211 ALA A O 1
ATOM 1603 N N . ASP A 1 212 ? 17.021 0.612 -16.784 1.00 87.88 212 ASP A N 1
ATOM 1604 C CA . ASP A 1 212 ? 16.157 0.790 -15.614 1.00 87.88 212 ASP A CA 1
ATOM 1605 C C . ASP A 1 212 ? 16.086 -0.538 -14.824 1.00 87.88 212 ASP A C 1
ATOM 1607 O O . ASP A 1 212 ? 15.074 -1.240 -14.815 1.00 87.88 212 ASP A O 1
ATOM 1611 N N . THR A 1 213 ? 17.226 -0.952 -14.256 1.00 90.88 213 THR A N 1
ATOM 1612 C CA . THR A 1 213 ? 17.442 -2.279 -13.629 1.00 90.88 213 THR A CA 1
ATOM 1613 C C . THR A 1 213 ? 17.337 -2.282 -12.104 1.00 90.88 213 THR A C 1
ATOM 1615 O O . THR A 1 213 ? 17.540 -3.311 -11.464 1.00 90.88 213 THR A O 1
ATOM 1618 N N . GLN A 1 214 ? 16.987 -1.140 -11.515 1.00 93.12 214 GLN A N 1
ATOM 1619 C CA . GLN A 1 214 ? 16.716 -0.981 -10.089 1.00 93.12 214 GLN A CA 1
ATOM 1620 C C . GLN A 1 214 ? 15.428 -0.182 -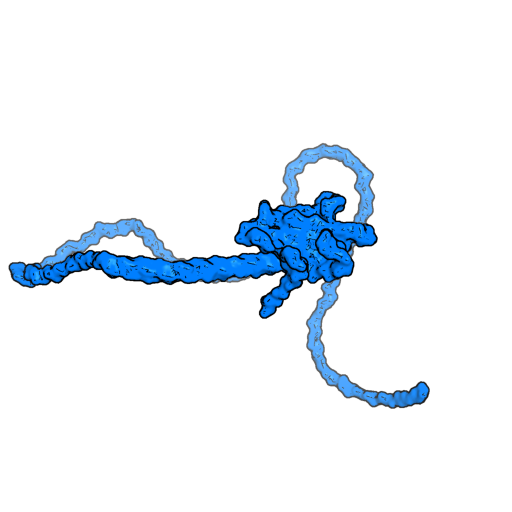9.896 1.00 93.12 214 GLN A C 1
ATOM 1622 O O . GLN A 1 214 ? 15.067 0.621 -10.758 1.00 93.12 214 GLN A O 1
ATOM 1627 N N . PHE A 1 215 ? 14.736 -0.367 -8.771 1.00 94.75 215 PHE A N 1
ATOM 1628 C CA . PHE A 1 215 ? 13.619 0.502 -8.395 1.00 94.75 215 PHE A CA 1
ATOM 1629 C C . PHE A 1 215 ? 13.431 0.618 -6.882 1.00 94.75 215 PHE A C 1
ATOM 1631 O O . PHE A 1 215 ? 13.840 -0.251 -6.107 1.00 94.75 215 PHE A O 1
ATOM 1638 N N . TRP A 1 216 ? 12.729 1.670 -6.475 1.00 95.19 216 TRP A N 1
ATOM 1639 C CA . TRP A 1 216 ? 12.122 1.782 -5.154 1.00 95.19 216 TRP A CA 1
ATOM 1640 C C . TRP A 1 216 ? 10.762 2.485 -5.228 1.00 95.19 216 TRP A C 1
ATOM 1642 O O . TRP A 1 216 ? 10.494 3.281 -6.125 1.00 95.19 216 TRP A O 1
ATOM 1652 N N . ALA A 1 217 ? 9.882 2.167 -4.282 1.00 95.88 217 ALA A N 1
ATOM 1653 C CA . ALA A 1 217 ? 8.554 2.754 -4.153 1.00 95.88 217 ALA A CA 1
ATOM 1654 C C . ALA A 1 217 ? 8.203 2.947 -2.673 1.00 95.88 217 ALA A C 1
ATOM 1656 O O . ALA A 1 217 ? 8.427 2.035 -1.877 1.00 95.88 217 ALA A O 1
ATOM 1657 N N . THR A 1 218 ? 7.605 4.079 -2.295 1.00 95.62 218 THR A N 1
ATOM 1658 C CA . THR A 1 218 ? 7.047 4.270 -0.946 1.00 95.62 218 THR A CA 1
ATOM 1659 C C . THR A 1 218 ? 5.533 4.415 -0.982 1.00 95.62 218 THR A C 1
ATOM 1661 O O . THR A 1 218 ? 4.965 5.120 -1.818 1.00 95.62 218 THR A O 1
ATOM 1664 N N . ILE A 1 219 ? 4.869 3.714 -0.063 1.00 96.06 219 ILE A N 1
ATOM 1665 C CA . ILE A 1 219 ? 3.414 3.708 0.086 1.00 96.06 219 ILE A CA 1
ATOM 1666 C C . ILE A 1 219 ? 3.037 4.021 1.538 1.00 96.06 219 ILE A C 1
ATOM 1668 O O . ILE A 1 219 ? 3.571 3.425 2.478 1.00 96.06 219 ILE A O 1
ATOM 1672 N N . ASN A 1 220 ? 2.091 4.941 1.717 1.00 96.12 220 ASN A N 1
ATOM 1673 C CA . ASN A 1 220 ? 1.602 5.383 3.024 1.00 96.12 220 ASN A CA 1
ATOM 1674 C C . ASN A 1 220 ? 0.173 4.869 3.233 1.00 96.12 220 ASN A C 1
ATOM 1676 O O . ASN A 1 220 ? -0.608 4.832 2.287 1.00 96.12 220 ASN A O 1
ATOM 1680 N N . SER A 1 221 ? -0.206 4.490 4.455 1.00 95.81 221 SER A N 1
ATOM 1681 C CA . SER A 1 221 ? -1.567 4.010 4.749 1.00 95.81 221 SER A CA 1
ATOM 1682 C C . SER A 1 221 ? -2.564 5.140 5.011 1.00 95.81 221 SER A C 1
ATOM 1684 O O . SER A 1 221 ? -2.451 5.846 6.014 1.00 95.81 221 SER A O 1
ATOM 1686 N N . ALA A 1 222 ? -3.641 5.211 4.222 1.00 94.00 222 ALA A N 1
ATOM 1687 C CA . ALA A 1 222 ? -4.746 6.154 4.445 1.00 94.00 222 ALA A CA 1
ATOM 1688 C C . ALA A 1 222 ? -5.470 5.968 5.792 1.00 94.00 222 ALA A C 1
ATOM 1690 O O . ALA A 1 222 ? -6.167 6.871 6.252 1.00 94.00 222 ALA A O 1
ATOM 1691 N N . ARG A 1 223 ? -5.342 4.798 6.438 1.00 91.75 223 ARG A N 1
ATOM 1692 C CA . ARG A 1 223 ? -5.945 4.533 7.760 1.00 91.75 223 ARG A CA 1
ATOM 1693 C C . ARG A 1 223 ? -4.993 4.780 8.929 1.00 91.75 223 ARG A C 1
ATOM 1695 O O . ARG A 1 223 ? -5.454 4.808 10.067 1.00 91.75 223 ARG A O 1
ATOM 1702 N N . GLN A 1 224 ? -3.687 4.876 8.682 1.00 90.50 224 GLN A N 1
ATOM 1703 C CA . GLN A 1 224 ? -2.657 4.924 9.724 1.00 90.50 224 GLN A CA 1
ATOM 1704 C C . GLN A 1 224 ? -1.529 5.878 9.305 1.00 90.50 224 GLN A C 1
ATOM 1706 O O . GLN A 1 224 ? -0.537 5.426 8.727 1.00 90.50 224 GLN A O 1
ATOM 1711 N N . PRO A 1 225 ? -1.657 7.182 9.613 1.00 85.56 225 PRO A N 1
ATOM 1712 C CA . PRO A 1 225 ? -0.582 8.150 9.428 1.00 85.56 225 PRO A CA 1
ATOM 1713 C C . PRO A 1 225 ? 0.716 7.664 10.084 1.00 85.56 225 PRO A C 1
ATOM 1715 O O . PRO A 1 225 ? 0.698 7.144 11.200 1.00 85.56 225 PRO A O 1
ATOM 1718 N N . GLY A 1 226 ? 1.835 7.797 9.373 1.00 87.94 226 GLY A N 1
ATOM 1719 C CA . GLY A 1 226 ? 3.136 7.281 9.808 1.00 87.94 226 GLY A CA 1
ATOM 1720 C C . GLY A 1 226 ? 3.356 5.775 9.596 1.00 87.94 226 GLY A C 1
ATOM 1721 O O . GLY A 1 226 ? 4.467 5.306 9.819 1.00 87.94 226 GLY A O 1
ATOM 1722 N N . PHE A 1 227 ? 2.365 5.001 9.126 1.00 92.00 227 PHE A N 1
ATOM 1723 C CA . PHE A 1 227 ? 2.625 3.650 8.619 1.00 92.00 227 PHE A CA 1
ATOM 1724 C C . PHE A 1 227 ? 3.047 3.714 7.146 1.00 92.00 227 PHE A C 1
ATOM 1726 O O . PHE A 1 227 ? 2.204 3.709 6.243 1.00 92.00 227 PHE A O 1
ATOM 1733 N N . VAL A 1 228 ? 4.363 3.786 6.942 1.00 94.19 228 VAL A N 1
ATOM 1734 C CA . VAL A 1 228 ? 5.029 3.825 5.635 1.00 94.19 228 VAL A CA 1
ATOM 1735 C C . VAL A 1 228 ? 5.688 2.476 5.346 1.00 94.19 228 VAL A C 1
ATOM 1737 O O . VAL A 1 228 ? 6.398 1.924 6.192 1.00 94.19 228 VAL A O 1
ATOM 1740 N N . LEU A 1 229 ? 5.472 1.959 4.137 1.00 95.81 229 LEU A N 1
ATOM 1741 C CA . LEU A 1 229 ? 6.203 0.819 3.591 1.00 95.81 229 LEU A CA 1
ATOM 1742 C C . LEU A 1 229 ? 7.063 1.268 2.409 1.00 95.81 229 LEU A C 1
ATOM 1744 O O . LEU A 1 229 ? 6.597 1.984 1.524 1.00 95.81 229 LEU A O 1
ATOM 1748 N N . LEU A 1 230 ? 8.302 0.790 2.390 1.00 95.88 230 LEU A N 1
ATOM 1749 C CA . LEU A 1 230 ? 9.209 0.824 1.252 1.00 95.88 230 LEU A CA 1
ATOM 1750 C C . LEU A 1 230 ? 9.143 -0.533 0.542 1.00 95.88 230 LEU A C 1
ATOM 1752 O O . LEU A 1 230 ? 9.249 -1.580 1.178 1.00 95.88 230 LEU A O 1
ATOM 1756 N N . ILE A 1 231 ? 9.007 -0.509 -0.778 1.00 96.69 231 ILE A N 1
ATOM 1757 C CA . ILE A 1 231 ? 9.258 -1.648 -1.660 1.00 96.69 231 ILE A CA 1
ATOM 1758 C C . ILE A 1 231 ? 10.531 -1.320 -2.437 1.00 96.69 231 ILE A C 1
ATOM 1760 O O . ILE A 1 231 ? 10.626 -0.230 -2.996 1.00 96.69 231 ILE A O 1
ATOM 1764 N N . ALA A 1 232 ? 11.498 -2.231 -2.475 1.00 96.25 232 ALA A N 1
ATOM 1765 C CA . ALA A 1 232 ? 12.802 -1.975 -3.082 1.00 96.25 232 ALA A CA 1
ATOM 1766 C C . ALA A 1 232 ? 13.325 -3.171 -3.887 1.00 96.25 232 ALA A C 1
ATOM 1768 O O . ALA A 1 232 ? 13.026 -4.325 -3.572 1.00 96.25 232 ALA A O 1
ATOM 1769 N N . HIS A 1 233 ? 14.119 -2.851 -4.906 1.00 95.81 233 HIS A N 1
ATOM 1770 C CA . HIS A 1 233 ? 15.100 -3.710 -5.563 1.00 95.81 233 HIS A C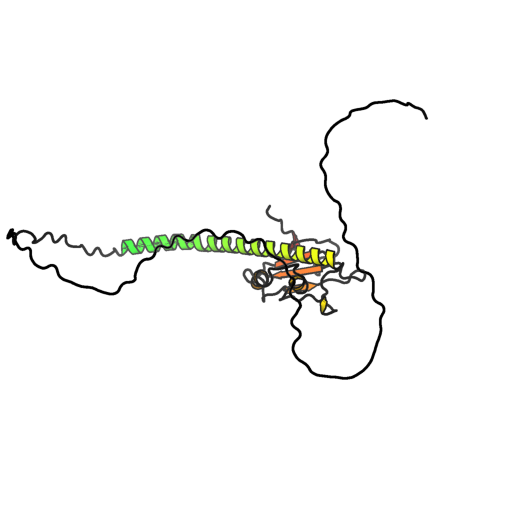A 1
ATOM 1771 C C . HIS A 1 233 ? 16.231 -2.794 -6.068 1.00 95.81 233 HIS A C 1
ATOM 1773 O O . HIS A 1 233 ? 16.266 -2.411 -7.238 1.00 95.81 233 HIS A O 1
ATOM 1779 N N . THR A 1 234 ? 17.060 -2.295 -5.147 1.00 94.31 234 THR A N 1
ATOM 1780 C CA . THR A 1 234 ? 18.043 -1.222 -5.404 1.00 94.31 234 THR A CA 1
ATOM 1781 C C . THR A 1 234 ? 19.136 -1.184 -4.331 1.00 94.31 234 THR A C 1
ATOM 1783 O O . THR A 1 234 ? 18.934 -1.665 -3.214 1.00 94.31 234 THR A O 1
ATOM 1786 N N . ASN A 1 235 ? 20.276 -0.560 -4.642 1.00 92.38 235 ASN A N 1
ATOM 1787 C CA . ASN A 1 235 ? 21.253 -0.098 -3.648 1.00 92.38 235 ASN A CA 1
ATOM 1788 C C . ASN A 1 235 ? 21.489 1.428 -3.650 1.00 92.38 235 ASN A C 1
ATOM 1790 O O . ASN A 1 235 ? 22.354 1.913 -2.916 1.00 92.38 235 ASN A O 1
ATOM 1794 N N . ASP A 1 236 ? 20.713 2.179 -4.435 1.00 90.44 236 ASP A N 1
ATOM 1795 C CA . ASP A 1 236 ? 20.569 3.633 -4.337 1.00 90.44 236 ASP A CA 1
ATOM 1796 C C . ASP A 1 236 ? 19.155 3.965 -3.827 1.00 90.44 236 ASP A C 1
ATOM 1798 O O . ASP A 1 236 ? 18.183 3.956 -4.589 1.00 90.44 236 ASP A O 1
ATOM 1802 N N . LEU A 1 237 ? 19.030 4.212 -2.518 1.00 91.12 237 LEU A N 1
ATOM 1803 C CA . LEU A 1 237 ? 17.857 4.847 -1.917 1.00 91.12 237 LEU A CA 1
ATOM 1804 C C . LEU A 1 237 ? 18.208 6.298 -1.542 1.00 91.12 237 LEU A C 1
ATOM 1806 O O . LEU A 1 237 ? 19.349 6.587 -1.179 1.00 91.12 237 LEU A O 1
ATOM 1810 N N . PRO A 1 238 ? 17.229 7.221 -1.498 1.00 86.69 238 PRO A N 1
ATOM 1811 C CA . PRO A 1 238 ? 17.471 8.590 -1.029 1.00 86.69 238 PRO A CA 1
ATOM 1812 C C . PRO A 1 238 ? 17.954 8.694 0.430 1.00 86.69 238 PRO A C 1
ATOM 1814 O O . PRO A 1 238 ? 18.473 9.736 0.823 1.00 86.69 238 PRO A O 1
ATOM 1817 N N . ILE A 1 239 ? 17.752 7.639 1.232 1.00 85.62 239 ILE A N 1
ATOM 1818 C CA . ILE A 1 239 ? 18.021 7.594 2.681 1.00 85.62 239 ILE A CA 1
ATOM 1819 C C . ILE A 1 239 ? 19.147 6.630 3.095 1.00 85.62 239 ILE A C 1
ATOM 1821 O O . ILE A 1 239 ? 19.657 6.768 4.202 1.00 85.62 239 ILE A O 1
ATOM 1825 N N . ASP A 1 240 ? 19.562 5.700 2.228 1.00 87.19 240 ASP A N 1
ATOM 1826 C CA . ASP A 1 240 ? 20.771 4.881 2.407 1.00 87.19 240 ASP A CA 1
ATOM 1827 C C . ASP A 1 240 ? 21.364 4.491 1.041 1.00 87.19 240 ASP A C 1
ATOM 1829 O O . ASP A 1 240 ? 20.635 4.245 0.080 1.00 87.19 240 ASP A O 1
ATOM 1833 N N . ARG A 1 241 ? 22.695 4.448 0.943 1.00 85.62 241 ARG A N 1
ATOM 1834 C CA . ARG A 1 241 ? 23.428 4.258 -0.315 1.00 85.62 241 ARG A CA 1
ATOM 1835 C C . ARG A 1 241 ? 24.539 3.232 -0.161 1.00 85.62 241 ARG A C 1
ATOM 1837 O O . ARG A 1 241 ? 25.505 3.450 0.564 1.00 85.62 241 ARG A O 1
ATOM 1844 N N . GLY A 1 242 ? 24.434 2.147 -0.923 1.00 86.75 242 GLY A N 1
ATOM 1845 C CA . GLY A 1 242 ? 25.407 1.055 -0.974 1.00 86.75 242 GLY A CA 1
ATOM 1846 C C . GLY A 1 242 ? 24.883 -0.262 -0.399 1.00 86.75 242 GLY A C 1
ATOM 1847 O O . GLY A 1 242 ? 25.238 -1.318 -0.923 1.00 86.75 242 GLY A O 1
ATOM 1848 N N . THR A 1 243 ? 24.001 -0.222 0.603 1.00 91.62 243 THR A N 1
ATOM 1849 C CA . THR A 1 243 ? 23.273 -1.405 1.090 1.00 91.62 243 THR A CA 1
ATOM 1850 C C . THR A 1 243 ? 22.281 -1.877 0.028 1.00 91.62 243 THR A C 1
ATOM 1852 O O . THR A 1 243 ? 21.515 -1.076 -0.499 1.00 91.62 243 THR A O 1
ATOM 1855 N N . TRP A 1 244 ? 22.270 -3.174 -0.288 1.00 92.62 244 TRP A N 1
ATOM 1856 C CA . TRP A 1 244 ? 21.290 -3.747 -1.216 1.00 92.62 244 TRP A CA 1
ATOM 1857 C C . TRP A 1 244 ? 19.970 -4.058 -0.500 1.00 92.62 244 TRP A C 1
ATOM 1859 O O . TRP A 1 244 ? 19.947 -4.847 0.448 1.00 92.62 244 TRP A O 1
ATOM 1869 N N . TYR A 1 245 ? 18.877 -3.471 -0.983 1.00 94.62 245 TYR A N 1
ATOM 1870 C CA . TYR A 1 245 ? 17.517 -3.683 -0.494 1.00 94.62 245 TYR A CA 1
ATOM 1871 C C . TYR A 1 245 ? 16.683 -4.423 -1.542 1.00 94.62 245 TYR A C 1
ATOM 1873 O O . TYR A 1 245 ? 16.576 -3.977 -2.684 1.00 94.62 245 TYR A O 1
ATOM 1881 N N . ASP A 1 246 ? 16.063 -5.532 -1.136 1.00 94.94 246 ASP A N 1
ATOM 1882 C CA . ASP A 1 246 ? 15.230 -6.384 -1.985 1.00 94.94 246 ASP A CA 1
ATOM 1883 C C . ASP A 1 246 ? 14.021 -6.908 -1.193 1.00 94.94 246 ASP A C 1
ATOM 1885 O O . ASP A 1 246 ? 14.172 -7.597 -0.182 1.00 94.94 246 ASP A O 1
ATOM 1889 N N . GLY A 1 247 ? 12.813 -6.539 -1.621 1.00 94.94 247 GLY A N 1
ATOM 1890 C CA . GLY A 1 247 ? 11.557 -6.910 -0.963 1.00 94.94 247 GLY A CA 1
ATOM 1891 C C . GLY A 1 247 ? 10.819 -5.726 -0.334 1.00 94.94 247 GLY A C 1
ATOM 1892 O O . GLY A 1 247 ? 10.676 -4.671 -0.954 1.00 94.94 247 GLY A O 1
ATOM 1893 N N . ILE A 1 248 ? 10.292 -5.925 0.882 1.00 96.00 248 ILE A N 1
ATOM 1894 C CA . ILE A 1 248 ? 9.432 -4.966 1.599 1.00 96.00 248 ILE A CA 1
ATOM 1895 C C . ILE A 1 248 ? 10.047 -4.601 2.954 1.00 96.00 248 ILE A C 1
ATOM 1897 O O . ILE A 1 248 ? 10.446 -5.475 3.728 1.00 96.00 248 ILE A O 1
ATOM 1901 N N . TYR A 1 249 ? 10.031 -3.312 3.277 1.00 95.50 249 TYR A N 1
ATOM 1902 C CA . TYR A 1 249 ? 10.596 -2.749 4.496 1.00 95.50 249 TYR A CA 1
ATOM 1903 C C . TYR A 1 249 ? 9.631 -1.737 5.134 1.00 95.50 249 TYR A C 1
ATOM 1905 O O . TYR A 1 249 ? 8.856 -1.079 4.442 1.00 95.50 249 TYR A O 1
ATOM 1913 N N . TYR A 1 250 ? 9.672 -1.594 6.456 1.00 94.25 250 TYR A N 1
ATOM 1914 C CA . TYR A 1 250 ? 9.103 -0.446 7.159 1.00 94.25 250 TYR A CA 1
ATOM 1915 C C . TYR A 1 250 ? 10.082 0.727 7.080 1.00 94.25 250 TYR A C 1
ATOM 1917 O O . TYR A 1 250 ? 11.287 0.526 7.235 1.00 94.25 250 TYR A O 1
ATOM 1925 N N . VAL A 1 251 ? 9.563 1.943 6.904 1.00 92.88 251 VAL A N 1
ATOM 1926 C CA . VAL A 1 251 ? 10.341 3.179 7.080 1.00 92.88 251 VAL A CA 1
ATOM 1927 C C . VAL A 1 251 ? 9.934 3.808 8.409 1.00 92.88 251 VAL A C 1
ATOM 1929 O O . VAL A 1 251 ? 8.752 4.071 8.633 1.00 92.88 251 VAL A O 1
ATOM 1932 N N . THR A 1 252 ? 10.899 4.024 9.300 1.00 89.44 252 THR A N 1
ATOM 1933 C CA . THR A 1 252 ? 10.705 4.666 10.609 1.00 89.44 252 THR A CA 1
ATOM 1934 C C . THR A 1 252 ? 11.589 5.912 10.724 1.00 89.44 252 THR A C 1
ATOM 1936 O O . THR A 1 252 ? 12.354 6.228 9.815 1.00 89.44 252 THR A O 1
ATOM 1939 N N . ALA A 1 253 ? 11.492 6.643 11.839 1.00 85.50 253 ALA A N 1
ATOM 1940 C CA . ALA A 1 253 ? 12.411 7.750 12.121 1.00 85.50 253 ALA A CA 1
ATOM 1941 C C . ALA A 1 253 ? 13.849 7.269 12.410 1.00 85.50 253 ALA A C 1
ATOM 1943 O O . ALA A 1 253 ? 14.794 8.034 12.232 1.00 85.50 253 ALA A O 1
ATOM 1944 N N . ASP A 1 254 ? 14.002 6.013 12.839 1.00 85.19 254 ASP A N 1
ATOM 1945 C CA . ASP A 1 254 ? 15.274 5.409 13.243 1.00 85.19 254 ASP A CA 1
ATOM 1946 C C . ASP A 1 254 ? 15.975 4.654 12.094 1.00 85.19 254 ASP A C 1
ATOM 1948 O O . ASP A 1 254 ? 17.160 4.34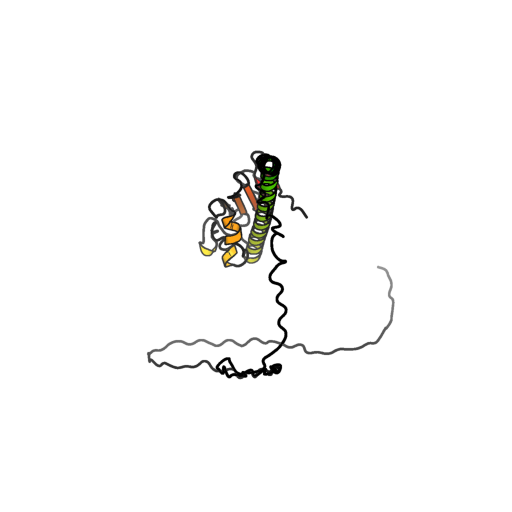0 12.202 1.00 85.19 254 ASP A O 1
ATOM 1952 N N . GLY A 1 255 ? 15.270 4.361 10.990 1.00 88.00 255 GLY A N 1
ATOM 1953 C CA . GLY A 1 255 ? 15.851 3.746 9.794 1.00 88.00 255 GLY A CA 1
ATOM 1954 C C . GLY A 1 255 ? 14.878 2.903 8.962 1.00 88.00 255 GLY A C 1
ATOM 1955 O O . GLY A 1 255 ? 13.683 3.188 8.864 1.00 88.00 255 GLY A O 1
ATOM 1956 N N . ILE A 1 256 ? 15.423 1.857 8.334 1.00 91.94 256 ILE A N 1
ATOM 1957 C CA . ILE A 1 256 ? 14.706 0.914 7.465 1.00 91.94 256 ILE A CA 1
ATOM 1958 C C . ILE A 1 256 ? 14.742 -0.479 8.106 1.00 91.94 256 ILE A C 1
ATOM 1960 O O . ILE A 1 256 ? 15.821 -1.028 8.326 1.00 91.94 256 ILE A O 1
ATOM 1964 N N . GLU A 1 257 ? 13.580 -1.085 8.365 1.00 92.56 257 GLU A N 1
ATOM 1965 C CA . GLU A 1 257 ? 13.480 -2.432 8.953 1.00 92.56 257 GLU A CA 1
ATOM 1966 C C . GLU A 1 257 ? 12.813 -3.433 7.994 1.00 92.56 257 GLU A C 1
ATOM 1968 O O . GLU A 1 257 ? 11.758 -3.124 7.442 1.00 92.56 257 GLU A O 1
ATOM 1973 N N . PRO A 1 258 ? 13.340 -4.658 7.803 1.00 91.44 258 PRO A N 1
ATOM 1974 C CA . PRO A 1 258 ? 12.718 -5.646 6.921 1.00 91.44 258 PRO A CA 1
ATOM 1975 C C . PRO A 1 258 ? 11.370 -6.133 7.465 1.00 91.44 258 PRO A C 1
ATOM 1977 O O . PRO A 1 258 ? 11.255 -6.535 8.630 1.00 91.44 258 PRO A O 1
ATOM 1980 N N . VAL A 1 259 ? 10.351 -6.179 6.601 1.00 91.06 259 VAL A N 1
ATOM 1981 C CA . VAL A 1 259 ? 9.050 -6.757 6.953 1.00 91.06 259 VAL A CA 1
ATOM 1982 C C . VAL A 1 259 ? 9.190 -8.275 7.034 1.00 91.06 259 VAL A C 1
ATOM 1984 O O . VAL A 1 259 ? 9.140 -8.984 6.033 1.00 91.06 259 VAL A O 1
ATOM 1987 N N . LYS A 1 260 ? 9.353 -8.788 8.254 1.00 81.75 260 LYS A N 1
ATOM 1988 C CA . LYS A 1 260 ? 9.345 -10.229 8.530 1.00 81.75 260 LYS A CA 1
ATOM 1989 C C . LYS A 1 260 ? 7.976 -10.805 8.155 1.00 81.75 260 LYS A C 1
ATOM 1991 O O . LYS A 1 260 ? 6.999 -10.561 8.864 1.00 81.75 260 LYS A O 1
ATOM 1996 N N . GLU A 1 261 ? 7.902 -11.562 7.058 1.00 59.28 261 GLU A N 1
ATOM 1997 C CA . GLU A 1 261 ? 6.698 -12.325 6.716 1.00 59.28 261 GLU A CA 1
ATOM 1998 C C . GLU A 1 261 ? 6.380 -13.301 7.860 1.00 59.28 261 GLU A C 1
ATOM 2000 O O . GLU A 1 261 ? 7.176 -14.179 8.202 1.00 59.28 261 GLU A O 1
ATOM 2005 N N . THR A 1 262 ? 5.209 -13.129 8.481 1.00 52.47 262 THR A N 1
ATOM 2006 C CA . THR A 1 262 ? 4.702 -14.065 9.494 1.00 52.47 262 THR A CA 1
ATOM 2007 C C . THR A 1 262 ? 4.185 -15.306 8.771 1.00 52.47 262 THR A C 1
ATOM 2009 O O . THR A 1 262 ? 3.079 -15.285 8.229 1.00 52.47 262 THR A O 1
ATOM 2012 N N . LYS A 1 263 ? 5.034 -16.333 8.711 1.00 36.50 263 LYS A N 1
ATOM 2013 C CA . LYS A 1 263 ? 4.763 -17.647 8.116 1.00 36.50 263 LYS A CA 1
ATOM 2014 C C . LYS A 1 263 ? 3.837 -18.504 8.984 1.00 36.50 263 LYS A C 1
ATOM 2016 O O . LYS A 1 263 ? 3.942 -18.385 10.225 1.00 36.50 263 LYS A O 1
#

Sequence (263 aa):
QPDRRERGDAEQDRSAFDAAGHGCAEPPPHPGGMPNSENTDKNNVQPPACPCAEPSKPTPALLDLQGPGPRFVMTVLDRAQQVYPLRIQSAVKALDLRARSAGYTMIELLMVVTIIGLLATIAVPLYSGAINKSHRSVLIHGAGELHRSFMRYYLDQGVFPSTSSPADRAMNLQTLAPLSTGGYFRHVDSFTHKLENGEIQNYDSPNIGGADTQFWATINSARQPGFVLLIAHTNDLPIDRGTWYDGIYYVTADGIEPVKETK

Radius of gyration: 40.37 Å; chains: 1; bounding box: 125×70×99 Å